Protein AF-0000000084602931 (afdb_homodimer)

pLDDT: mean 85.29, std 22.02, range [33.31, 98.81]

Structure (mmCIF, N/CA/C/O backbone):
data_AF-0000000084602931-model_v1
#
loop_
_entity.id
_entity.type
_entity.pdbx_description
1 polymer 'SSCRP protein'
#
loop_
_atom_site.group_PDB
_atom_site.id
_atom_site.type_symbol
_atom_site.label_atom_id
_atom_site.label_alt_id
_atom_site.label_comp_id
_atom_site.label_asym_id
_atom_site.label_entity_id
_atom_site.label_seq_id
_atom_site.pdbx_PDB_ins_code
_atom_site.Cartn_x
_atom_site.Cartn_y
_atom_site.Cartn_z
_atom_site.occupancy
_atom_site.B_iso_or_equiv
_atom_site.auth_seq_id
_atom_site.auth_comp_id
_atom_site.auth_asym_id
_atom_site.auth_atom_id
_atom_site.pdbx_PDB_model_num
ATOM 1 N N . MET A 1 1 ? -10.242 -49.156 51.531 1 33.34 1 MET A N 1
ATOM 2 C CA . MET A 1 1 ? -10.828 -48.438 50.406 1 33.34 1 MET A CA 1
ATOM 3 C C . MET A 1 1 ? -9.828 -47.469 49.781 1 33.34 1 MET A C 1
ATOM 5 O O . MET A 1 1 ? -9.445 -46.5 50.438 1 33.34 1 MET A O 1
ATOM 9 N N . LYS A 1 2 ? -8.922 -48 48.969 1 39.75 2 LYS A N 1
ATOM 10 C CA . LYS A 1 2 ? -7.859 -47.281 48.281 1 39.75 2 LYS A CA 1
ATOM 11 C C . LYS A 1 2 ? -8.43 -46.281 47.281 1 39.75 2 LYS A C 1
ATOM 13 O O . LYS A 1 2 ? -9.281 -46.625 46.469 1 39.75 2 LYS A O 1
ATOM 18 N N . LEU A 1 3 ? -8.414 -44.906 47.656 1 41.78 3 LEU A N 1
ATOM 19 C CA . LEU A 1 3 ? -8.859 -43.75 46.875 1 41.78 3 LEU A CA 1
ATOM 20 C C . LEU A 1 3 ? -8.008 -43.594 45.625 1 41.78 3 LEU A C 1
ATOM 22 O O . LEU A 1 3 ? -6.781 -43.531 45.688 1 41.78 3 LEU A O 1
ATOM 26 N N . ALA A 1 4 ? -8.492 -44.188 44.562 1 50.12 4 ALA A N 1
ATOM 27 C CA . ALA A 1 4 ? -7.781 -44 43.281 1 50.12 4 ALA A CA 1
ATOM 28 C C . ALA A 1 4 ? -7.648 -42.531 42.938 1 50.12 4 ALA A C 1
ATOM 30 O O . ALA A 1 4 ? -8.602 -41.781 43.062 1 50.12 4 ALA A O 1
ATOM 31 N N . PRO A 1 5 ? -6.41 -42 43 1 47.97 5 PRO A N 1
ATOM 32 C CA . PRO A 1 5 ? -6.262 -40.594 42.625 1 47.97 5 PRO A CA 1
ATOM 33 C C . PRO A 1 5 ? -6.75 -40.312 41.219 1 47.97 5 PRO A C 1
ATOM 35 O O . PRO A 1 5 ? -6.504 -41.094 40.312 1 47.97 5 PRO A O 1
ATOM 38 N N . ALA A 1 6 ? -7.941 -39.656 41.062 1 49.59 6 ALA A N 1
ATOM 39 C CA . ALA A 1 6 ? -8.453 -39.156 39.781 1 49.59 6 ALA A CA 1
ATOM 40 C C . ALA A 1 6 ? -7.418 -38.25 39.094 1 49.59 6 ALA A C 1
ATOM 42 O O . ALA A 1 6 ? -6.922 -37.281 39.688 1 49.59 6 ALA A O 1
ATOM 43 N N . ALA A 1 7 ? -6.586 -38.875 38.25 1 47.66 7 ALA A N 1
ATOM 44 C CA . ALA A 1 7 ? -5.707 -38.062 37.406 1 47.66 7 ALA A CA 1
ATOM 45 C C . ALA A 1 7 ? -6.5 -36.969 36.688 1 47.66 7 ALA A C 1
ATOM 47 O O . ALA A 1 7 ? -7.438 -37.281 35.938 1 47.66 7 ALA A O 1
ATOM 48 N N . LEU A 1 8 ? -6.645 -35.75 37.344 1 42.22 8 LEU A N 1
ATOM 49 C CA . LEU A 1 8 ? -7.242 -34.625 36.656 1 42.22 8 LEU A CA 1
ATOM 50 C C . LEU A 1 8 ? -6.43 -34.281 35.406 1 42.22 8 LEU A C 1
ATOM 52 O O . LEU A 1 8 ? -5.23 -34 35.5 1 42.22 8 LEU A O 1
ATOM 56 N N . ALA A 1 9 ? -6.707 -34.906 34.312 1 41.88 9 ALA A N 1
ATOM 57 C CA . ALA A 1 9 ? -6.133 -34.438 33.062 1 41.88 9 ALA A CA 1
ATOM 58 C C . ALA A 1 9 ? -6.344 -32.938 32.875 1 41.88 9 ALA A C 1
ATOM 60 O O . ALA A 1 9 ? -7.473 -32.438 32.938 1 41.88 9 ALA A O 1
ATOM 61 N N . SER A 1 10 ? -5.379 -32.125 33.312 1 39.03 10 SER A N 1
ATOM 62 C CA . SER A 1 10 ? -5.457 -30.688 33 1 39.03 10 SER A CA 1
ATOM 63 C C . SER A 1 10 ? -5.562 -30.438 31.516 1 39.03 10 SER A C 1
ATOM 65 O O . SER A 1 10 ? -4.703 -30.875 30.734 1 39.03 10 SER A O 1
ATOM 67 N N . ALA A 1 11 ? -6.754 -30.359 31 1 38.22 11 ALA A N 1
ATOM 68 C CA . ALA A 1 11 ? -6.883 -29.859 29.625 1 38.22 11 ALA A CA 1
ATOM 69 C C . ALA A 1 11 ? -6.137 -28.531 29.453 1 38.22 11 ALA A C 1
ATOM 71 O O . ALA A 1 11 ? -6.348 -27.594 30.219 1 38.22 11 ALA A O 1
ATOM 72 N N . ALA A 1 12 ? -4.922 -28.625 29.125 1 39.34 12 ALA A N 1
ATOM 73 C CA . ALA A 1 12 ? -4.258 -27.375 28.75 1 39.34 12 ALA A CA 1
ATOM 74 C C . ALA A 1 12 ? -5.117 -26.562 27.797 1 39.34 12 ALA A C 1
ATOM 76 O O . ALA A 1 12 ? -5.57 -27.062 26.766 1 39.34 12 ALA A O 1
ATOM 77 N N . ALA A 1 13 ? -5.918 -25.594 28.25 1 39.44 13 ALA A N 1
ATOM 78 C CA . ALA A 1 13 ? -6.574 -24.594 27.406 1 39.44 13 ALA A CA 1
ATOM 79 C C . ALA A 1 13 ? -5.625 -24.078 26.328 1 39.44 13 ALA A C 1
ATOM 81 O O . ALA A 1 13 ? -4.527 -23.609 26.641 1 39.44 13 ALA A O 1
ATOM 82 N N . VAL A 1 14 ? -5.445 -24.797 25.312 1 35.69 14 VAL A N 1
ATOM 83 C CA . VAL A 1 14 ? -4.758 -24.109 24.219 1 35.69 14 VAL A CA 1
ATOM 84 C C . VAL A 1 14 ? -5.238 -22.656 24.141 1 35.69 14 VAL A C 1
ATOM 86 O O . VAL A 1 14 ? -6.43 -22.406 23.953 1 35.69 14 VAL A O 1
ATOM 89 N N . ALA A 1 15 ? -4.781 -21.75 25.031 1 33.31 15 ALA A N 1
ATOM 90 C CA . ALA A 1 15 ? -5.078 -20.328 24.828 1 33.31 15 ALA A CA 1
ATOM 91 C C . ALA A 1 15 ? -5.094 -19.984 23.344 1 33.31 15 ALA A C 1
ATOM 93 O O . ALA A 1 15 ? -4.188 -20.375 22.594 1 33.31 15 ALA A O 1
ATOM 94 N N . ALA A 1 16 ? -6.262 -20.047 22.734 1 33.78 16 ALA A N 1
ATOM 95 C CA . ALA A 1 16 ? -6.395 -19.5 21.375 1 33.78 16 ALA A CA 1
ATOM 96 C C . ALA A 1 16 ? -5.43 -18.344 21.141 1 33.78 16 ALA A C 1
ATOM 98 O O . ALA A 1 16 ? -5.285 -17.469 22 1 33.78 16 ALA A O 1
ATOM 99 N N . SER A 1 17 ? -4.289 -18.594 20.625 1 34.31 17 SER A N 1
ATOM 100 C CA . SER A 1 17 ? -3.434 -17.453 20.312 1 34.31 17 SER A CA 1
ATOM 101 C C . SER A 1 17 ? -4.262 -16.203 20.031 1 34.31 17 SER A C 1
ATOM 103 O O . SER A 1 17 ? -5.34 -16.281 19.453 1 34.31 17 SER A O 1
ATOM 105 N N . PRO A 1 18 ? -4.336 -15.273 21.016 1 35.09 18 PRO A N 1
ATOM 106 C CA . PRO A 1 18 ? -5.16 -14.102 20.734 1 35.09 18 PRO A CA 1
ATOM 107 C C . PRO A 1 18 ? -5.312 -13.844 19.234 1 35.09 18 PRO A C 1
ATOM 109 O O . PRO A 1 18 ? -4.355 -14.016 18.469 1 35.09 18 PRO A O 1
ATOM 112 N N . ALA A 1 19 ? -6.375 -14.172 18.625 1 37.69 19 ALA A N 1
ATOM 113 C CA . ALA A 1 19 ? -6.723 -13.836 17.234 1 37.69 19 ALA A CA 1
ATOM 114 C C . ALA A 1 19 ? -5.934 -12.625 16.75 1 37.69 19 ALA A C 1
ATOM 116 O O . ALA A 1 19 ? -5.859 -11.602 17.453 1 37.69 19 ALA A O 1
ATOM 117 N N . ALA A 1 20 ? -4.855 -12.719 16.109 1 40.22 20 ALA A N 1
ATOM 118 C CA . ALA A 1 20 ? -4.051 -11.625 15.578 1 40.22 20 ALA A CA 1
ATOM 119 C C . ALA A 1 20 ? -4.898 -10.367 15.383 1 40.22 20 ALA A C 1
ATOM 121 O O . ALA A 1 20 ? -5.895 -10.391 14.656 1 40.22 20 ALA A O 1
ATOM 122 N N . LYS A 1 21 ? -5.262 -9.68 16.406 1 43.19 21 LYS A N 1
ATOM 123 C CA . LYS A 1 21 ? -5.988 -8.414 16.375 1 43.19 21 LYS A CA 1
ATOM 124 C C . LYS A 1 21 ? -5.828 -7.719 15.031 1 43.19 21 LYS A C 1
ATOM 126 O O . LYS A 1 21 ? -4.723 -7.633 14.5 1 43.19 21 LYS A O 1
ATOM 131 N N . ARG A 1 22 ? -6.848 -7.84 14.234 1 52.97 22 ARG A N 1
ATOM 132 C CA . ARG A 1 22 ? -6.945 -7.082 12.984 1 52.97 22 ARG A CA 1
ATOM 133 C C . ARG A 1 22 ? -6.297 -5.707 13.133 1 52.97 22 ARG A C 1
ATOM 135 O O . ARG A 1 22 ? -6.645 -4.945 14.031 1 52.97 22 ARG A O 1
ATOM 142 N N . ALA A 1 23 ? -5.035 -5.531 12.742 1 76.69 23 ALA A N 1
ATOM 143 C CA . ALA A 1 23 ? -4.219 -4.336 12.938 1 76.69 23 ALA A CA 1
ATOM 144 C C . ALA A 1 23 ? -4.82 -3.135 12.211 1 76.69 23 ALA A C 1
ATOM 146 O O . ALA A 1 23 ? -4.797 -3.068 10.984 1 76.69 23 ALA A O 1
ATOM 147 N N . VAL A 1 24 ? -5.723 -2.338 12.938 1 91.56 24 VAL A N 1
ATOM 148 C CA . VAL A 1 24 ? -6.309 -1.087 12.469 1 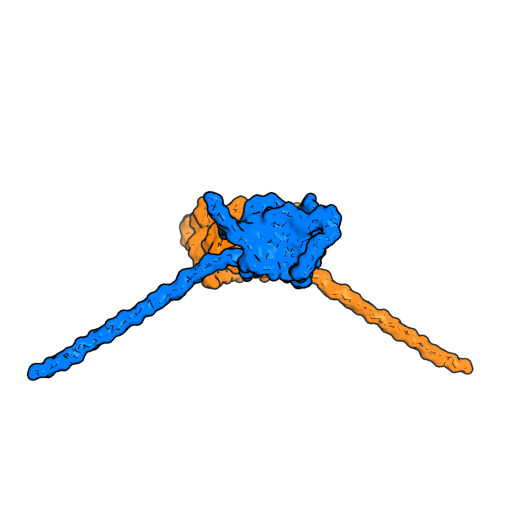91.56 24 VAL A CA 1
ATOM 149 C C . VAL A 1 24 ? -5.285 0.039 12.578 1 91.56 24 VAL A C 1
ATOM 151 O O . VAL A 1 24 ? -4.559 0.131 13.57 1 91.56 24 VAL A O 1
ATOM 154 N N . GLY A 1 25 ? -5.191 0.746 11.406 1 97.5 25 GLY A N 1
ATOM 155 C CA . GLY A 1 25 ? -4.297 1.893 11.461 1 97.5 25 GLY A CA 1
ATOM 156 C C . GLY A 1 25 ? -3.195 1.839 10.422 1 97.5 25 GLY A C 1
ATOM 157 O O . GLY A 1 25 ? -2.229 2.602 10.492 1 97.5 25 GLY A O 1
ATOM 158 N N . GLY A 1 26 ? -3.35 0.936 9.461 1 98 26 GLY A N 1
ATOM 159 C CA . GLY A 1 26 ? -2.326 0.803 8.438 1 98 26 GLY A CA 1
ATOM 160 C C . GLY A 1 26 ? -2.322 1.948 7.441 1 98 26 GLY A C 1
ATOM 161 O O . GLY A 1 26 ? -3.379 2.35 6.945 1 98 26 GLY A O 1
ATOM 162 N N . VAL A 1 27 ? -1.132 2.5 7.188 1 98.69 27 VAL A N 1
ATOM 163 C CA . VAL A 1 27 ? -0.955 3.592 6.234 1 98.69 27 VAL A CA 1
ATOM 164 C C . VAL A 1 27 ? 0.302 3.354 5.402 1 98.69 27 VAL A C 1
ATOM 166 O O . VAL A 1 27 ? 1.354 3.002 5.941 1 98.69 27 VAL A O 1
ATOM 169 N N . LEU A 1 28 ? 0.13 3.445 4.109 1 98.56 28 LEU A N 1
ATOM 170 C CA . LEU A 1 28 ? 1.264 3.469 3.191 1 98.56 28 LEU A CA 1
ATOM 171 C C . LEU A 1 28 ? 1.646 4.898 2.834 1 98.56 28 LEU A C 1
ATOM 173 O O . LEU A 1 28 ? 0.828 5.652 2.299 1 98.56 28 LEU A O 1
ATOM 177 N N . LEU A 1 29 ? 2.846 5.285 3.191 1 98.62 29 LEU A N 1
ATOM 178 C CA . LEU A 1 29 ? 3.416 6.574 2.822 1 98.62 29 LEU A CA 1
ATOM 179 C C . LEU A 1 29 ? 4.457 6.414 1.72 1 98.62 29 LEU A C 1
ATOM 181 O O . LEU A 1 29 ? 5.301 5.516 1.782 1 98.62 29 LEU A O 1
ATOM 185 N N . CYS A 1 30 ? 4.383 7.273 0.705 1 98.19 30 CYS A N 1
ATOM 186 C CA . CYS A 1 30 ? 5.406 7.297 -0.333 1 98.19 30 CYS A CA 1
ATOM 187 C C . CYS A 1 30 ? 5.766 8.727 -0.718 1 98.19 30 CYS A C 1
ATOM 189 O O . CYS A 1 30 ? 4.902 9.609 -0.72 1 98.19 30 CYS A O 1
ATOM 191 N N . THR A 1 31 ? 6.996 8.961 -1.136 1 97.94 31 THR A N 1
ATOM 192 C CA . THR A 1 31 ? 7.438 10.289 -1.556 1 97.94 31 THR A CA 1
ATOM 193 C C . THR A 1 31 ? 6.941 10.602 -2.961 1 97.94 31 THR A C 1
ATOM 195 O O . THR A 1 31 ? 6.766 11.773 -3.314 1 97.94 31 THR A O 1
ATOM 198 N N . GLY A 1 32 ? 6.688 9.594 -3.781 1 97.62 32 GLY A N 1
ATOM 199 C CA . GLY A 1 32 ? 6.172 9.797 -5.129 1 97.62 32 GLY A CA 1
ATOM 200 C C . GLY A 1 32 ? 4.707 9.43 -5.266 1 97.62 32 GLY A C 1
ATOM 201 O O . GLY A 1 32 ? 4.145 8.766 -4.395 1 97.62 32 GLY A O 1
ATOM 202 N N . PRO A 1 33 ? 4.133 9.938 -6.324 1 98.25 33 PRO A N 1
ATOM 203 C CA . PRO A 1 33 ? 2.752 9.531 -6.613 1 98.25 33 PRO A CA 1
ATOM 204 C C . PRO A 1 33 ? 2.643 8.07 -7.035 1 98.25 33 PRO A C 1
ATOM 206 O O . PRO A 1 33 ? 3.643 7.457 -7.418 1 98.25 33 PRO A O 1
ATOM 209 N N . ASN A 1 34 ? 1.449 7.469 -6.844 1 98 34 ASN A N 1
ATOM 210 C CA . ASN A 1 34 ? 1.159 6.105 -7.285 1 98 34 ASN A CA 1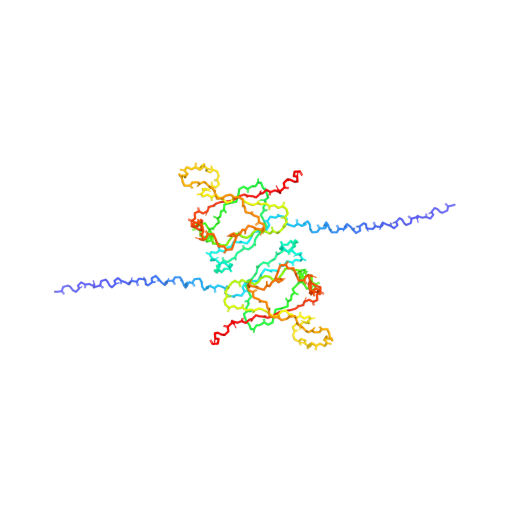
ATOM 211 C C . ASN A 1 34 ? 2.117 5.098 -6.66 1 98 34 ASN A C 1
ATOM 213 O O . ASN A 1 34 ? 2.58 4.176 -7.332 1 98 34 ASN A O 1
ATOM 217 N N . SER A 1 35 ? 2.396 5.375 -5.434 1 97.75 35 SER A N 1
ATOM 218 C CA . SER A 1 35 ? 3.225 4.48 -4.633 1 97.75 35 SER A CA 1
ATOM 219 C C . SER A 1 35 ? 4.637 4.379 -5.199 1 97.75 35 SER A C 1
ATOM 221 O O . SER A 1 35 ? 5.227 3.297 -5.223 1 97.75 35 SER A O 1
ATOM 223 N N . THR A 1 36 ? 5.137 5.477 -5.762 1 97.38 36 THR A N 1
ATOM 224 C CA . THR A 1 36 ? 6.504 5.465 -6.266 1 97.38 36 THR A CA 1
ATOM 225 C C . THR A 1 36 ? 7.445 6.184 -5.301 1 97.38 36 THR A C 1
ATOM 227 O O . THR A 1 36 ? 6.992 6.848 -4.367 1 97.38 36 THR A O 1
ATOM 230 N N . GLY A 1 37 ? 8.742 6.023 -5.566 1 96.38 37 GLY A N 1
ATOM 231 C CA . GLY A 1 37 ? 9.727 6.598 -4.66 1 96.38 37 GLY A CA 1
ATOM 232 C C . GLY A 1 37 ? 9.977 5.75 -3.428 1 96.38 37 GLY A C 1
ATOM 233 O O . GLY A 1 37 ? 9.984 4.52 -3.508 1 96.38 37 GLY A O 1
ATOM 234 N N . LEU A 1 38 ? 10.336 6.359 -2.332 1 95.69 38 LEU A N 1
ATOM 235 C CA . LEU A 1 38 ? 10.477 5.641 -1.068 1 95.69 38 LEU A CA 1
ATOM 236 C C . LEU A 1 38 ? 9.109 5.434 -0.413 1 95.69 38 LEU A C 1
ATOM 238 O O . LEU A 1 38 ? 8.32 6.375 -0.298 1 95.69 38 LEU A O 1
ATOM 242 N N . CYS A 1 39 ? 8.844 4.219 -0.103 1 97.06 39 CYS A N 1
ATOM 243 C CA . CYS A 1 39 ? 7.551 3.896 0.497 1 97.06 39 CYS A CA 1
ATOM 244 C C . CYS A 1 39 ? 7.734 3.146 1.812 1 97.06 39 CYS A C 1
ATOM 246 O O . CYS A 1 39 ? 8.664 2.354 1.955 1 97.06 39 CYS A O 1
ATOM 248 N N . GLU A 1 40 ? 6.883 3.4 2.773 1 96.81 40 GLU A N 1
ATOM 249 C CA . GLU A 1 40 ? 6.828 2.699 4.055 1 96.81 40 GLU A CA 1
ATOM 250 C C . GLU A 1 40 ? 5.383 2.449 4.484 1 96.81 40 GLU A C 1
ATOM 252 O O . GLU A 1 40 ? 4.555 3.361 4.457 1 96.81 40 GLU A O 1
ATOM 257 N N . HIS A 1 41 ? 5.051 1.227 4.766 1 97.5 41 HIS A N 1
ATOM 258 C CA . HIS A 1 41 ? 3.773 0.877 5.379 1 97.5 41 HIS A CA 1
ATOM 259 C C . HIS A 1 41 ? 3.938 0.585 6.867 1 97.5 41 HIS A C 1
ATOM 261 O O . HIS A 1 41 ? 4.836 -0.162 7.262 1 97.5 41 HIS A O 1
ATOM 267 N N . GLN A 1 42 ? 3.096 1.156 7.688 1 97.06 42 GLN A N 1
ATOM 268 C CA . GLN A 1 42 ? 3.092 0.918 9.125 1 97.06 42 GLN A CA 1
ATOM 269 C C . GLN A 1 42 ? 1.672 0.946 9.688 1 97.06 42 GLN A C 1
ATOM 271 O O . GLN A 1 42 ? 0.779 1.557 9.094 1 97.06 42 GLN A O 1
ATOM 276 N N . VAL A 1 43 ? 1.557 0.199 10.758 1 97.06 43 VAL A N 1
ATOM 277 C CA . VAL A 1 43 ? 0.325 0.301 11.531 1 97.06 43 VAL A CA 1
ATOM 278 C C . VAL A 1 43 ? 0.505 1.321 12.656 1 97.06 43 VAL A C 1
ATOM 280 O O . VAL A 1 43 ? 1.352 1.145 13.539 1 97.06 43 VAL A O 1
ATOM 283 N N . TYR A 1 44 ? -0.306 2.377 12.641 1 97.25 44 TYR A N 1
ATOM 284 C CA . TYR A 1 44 ? -0.182 3.459 13.609 1 97.25 44 TYR A CA 1
ATOM 285 C C . TYR A 1 44 ? -1.261 3.355 14.688 1 97.25 44 TYR A C 1
ATOM 287 O O . TYR A 1 44 ? -2.381 2.92 14.406 1 97.25 44 TYR A O 1
ATOM 295 N N . ALA A 1 45 ? -0.836 3.822 15.859 1 96.31 45 ALA A N 1
ATOM 296 C CA . ALA A 1 45 ? -1.827 3.918 16.922 1 96.31 45 ALA A CA 1
ATOM 297 C C . ALA A 1 45 ? -2.912 4.934 16.578 1 96.31 45 ALA A C 1
ATOM 299 O O . ALA A 1 45 ? -2.619 6 16.031 1 96.31 45 ALA A O 1
ATOM 300 N N . LEU A 1 46 ? -4.121 4.629 17 1 96.88 46 LEU A N 1
ATOM 301 C CA . LEU A 1 46 ? -5.238 5.547 16.797 1 96.88 46 LEU A CA 1
ATOM 302 C C . LEU A 1 46 ? -5.273 6.609 17.891 1 96.88 46 LEU A C 1
ATOM 304 O O . LEU A 1 46 ? -4.699 6.418 18.969 1 96.88 46 LEU A O 1
ATOM 308 N N . ASP A 1 47 ? -5.859 7.738 17.547 1 97.06 47 ASP A N 1
ATOM 309 C CA . ASP A 1 47 ? -6.121 8.844 18.469 1 97.06 47 ASP A CA 1
ATOM 310 C C . ASP A 1 47 ? -4.824 9.375 19.078 1 97.06 47 ASP A C 1
ATOM 312 O O . ASP A 1 47 ? -4.773 9.711 20.266 1 97.06 47 ASP A O 1
ATOM 316 N N . ARG A 1 48 ? -3.834 9.305 18.281 1 97.56 48 ARG A N 1
ATOM 317 C CA . ARG A 1 48 ? -2.525 9.867 18.609 1 97.56 48 ARG A CA 1
ATOM 318 C C . ARG A 1 48 ? -1.921 10.578 17.391 1 97.56 48 ARG A C 1
ATOM 320 O O . ARG A 1 48 ? -1.986 10.07 16.281 1 97.56 48 ARG A O 1
ATOM 327 N N . CYS A 1 49 ? -1.42 11.758 17.719 1 98 49 CYS A N 1
ATOM 328 C CA . CYS A 1 49 ? -0.738 12.484 16.656 1 98 49 CYS A CA 1
ATOM 329 C C . CYS A 1 49 ? 0.545 11.766 16.25 1 98 49 CYS A C 1
ATOM 331 O O . CYS A 1 49 ? 1.352 11.391 17.094 1 98 49 CYS A O 1
ATOM 333 N N . GLN A 1 50 ? 0.688 11.625 14.938 1 98.62 50 GLN A N 1
ATOM 334 C CA . GLN A 1 50 ? 1.897 11.039 14.367 1 98.62 50 GLN A CA 1
ATOM 335 C C . GLN A 1 50 ? 2.729 12.094 13.641 1 98.62 50 GLN A C 1
ATOM 337 O O . GLN A 1 50 ? 2.262 12.703 12.672 1 98.62 50 GLN A O 1
ATOM 342 N N . GLN A 1 51 ? 3.955 12.25 14.156 1 98.56 51 GLN A N 1
ATOM 343 C CA . GLN A 1 51 ? 4.875 13.125 13.438 1 98.56 51 GLN A CA 1
ATOM 344 C C . GLN A 1 51 ? 5.473 12.422 12.227 1 98.56 51 GLN A C 1
ATOM 346 O O . GLN A 1 51 ? 6.031 11.328 12.344 1 98.56 51 GLN A O 1
ATOM 351 N N . LEU A 1 52 ? 5.312 13.094 11.031 1 98.5 52 LEU A N 1
ATOM 352 C CA . LEU A 1 52 ? 5.961 12.492 9.875 1 98.5 52 LEU A CA 1
ATOM 353 C C . LEU A 1 52 ? 7.477 12.633 9.961 1 98.5 52 LEU A C 1
ATOM 355 O O . LEU A 1 52 ? 7.992 13.734 10.164 1 98.5 52 LEU A O 1
ATOM 359 N N . PRO A 1 53 ? 8.172 11.523 9.742 1 97.69 53 PRO A N 1
ATOM 360 C CA . PRO A 1 53 ? 9.633 11.594 9.695 1 97.69 53 PRO A CA 1
ATOM 361 C C . PRO A 1 53 ? 10.164 11.883 8.297 1 97.69 53 PRO A C 1
ATOM 363 O O . PRO A 1 53 ? 9.422 11.789 7.316 1 97.69 53 PRO A O 1
ATOM 366 N N . PRO A 1 54 ? 11.492 12.312 8.367 1 96.06 54 PRO A N 1
ATOM 367 C CA . PRO A 1 54 ? 12.086 12.148 7.035 1 96.06 54 PRO A CA 1
ATOM 368 C C . PRO A 1 54 ? 11.977 10.719 6.508 1 96.06 54 PRO A C 1
ATOM 370 O O . PRO A 1 54 ? 12.047 9.766 7.285 1 96.06 54 PRO A O 1
ATOM 373 N N . PRO A 1 55 ? 11.898 10.617 5.23 1 96.94 55 PRO A N 1
ATOM 374 C CA . PRO A 1 55 ? 11.82 11.609 4.148 1 96.94 55 PRO A CA 1
ATOM 375 C C . PRO A 1 55 ? 10.391 12.055 3.859 1 96.94 55 PRO A C 1
ATOM 377 O O . PRO A 1 55 ? 10.148 12.773 2.887 1 96.94 55 PRO A O 1
ATOM 380 N N . PHE A 1 56 ? 9.414 11.766 4.742 1 98.25 56 PHE A N 1
ATOM 381 C CA . PHE A 1 56 ? 8 11.945 4.41 1 98.25 56 PHE A CA 1
ATOM 382 C C . PHE A 1 56 ? 7.508 13.312 4.863 1 98.25 56 PHE A C 1
ATOM 384 O O . PHE A 1 56 ? 6.473 13.789 4.398 1 98.25 56 PHE A O 1
ATOM 391 N N . ARG A 1 57 ? 8.211 13.961 5.77 1 98.5 57 ARG A N 1
ATOM 392 C CA . ARG A 1 57 ? 7.789 15.281 6.227 1 98.5 57 ARG A CA 1
ATOM 393 C C . ARG A 1 57 ? 7.82 16.297 5.086 1 98.5 57 ARG A C 1
ATOM 395 O O . ARG A 1 57 ? 8.867 16.531 4.484 1 98.5 57 ARG A O 1
ATOM 402 N N . ARG A 1 58 ? 6.684 16.844 4.742 1 97.62 58 ARG A N 1
ATOM 403 C CA . ARG A 1 58 ? 6.527 17.797 3.643 1 97.62 58 ARG A CA 1
ATOM 404 C C . ARG A 1 58 ? 6.988 17.188 2.324 1 97.62 58 ARG A C 1
ATOM 406 O O . ARG A 1 58 ? 7.586 17.859 1.49 1 97.62 58 ARG A O 1
ATOM 413 N N . ASN A 1 59 ? 6.777 15.945 2.154 1 98.44 59 ASN A N 1
ATOM 414 C CA . ASN A 1 59 ? 7.238 15.18 0.999 1 98.44 59 ASN A CA 1
ATOM 415 C C . ASN A 1 59 ? 6.484 13.867 0.859 1 98.44 59 ASN A C 1
ATOM 417 O O . ASN A 1 59 ? 7.098 12.805 0.73 1 98.44 59 ASN A O 1
ATOM 421 N N . THR A 1 60 ? 5.18 13.922 0.975 1 98.44 60 THR A N 1
ATOM 422 C CA . THR A 1 60 ? 4.332 12.742 0.854 1 98.44 60 THR A CA 1
ATOM 423 C C . THR A 1 60 ? 3.336 12.906 -0.291 1 98.44 60 THR A C 1
ATOM 425 O O . THR A 1 60 ? 2.396 13.695 -0.195 1 98.44 60 THR A O 1
ATOM 428 N N . SER A 1 61 ? 3.533 12.148 -1.347 1 98.62 61 SER A N 1
ATOM 429 C CA . SER A 1 61 ? 2.629 12.211 -2.49 1 98.62 61 SER A CA 1
ATOM 430 C C . SER A 1 61 ? 1.582 11.109 -2.432 1 98.62 61 SER A C 1
ATOM 432 O O . SER A 1 61 ? 0.473 11.266 -2.945 1 98.62 61 SER A O 1
ATOM 434 N N . THR A 1 62 ? 1.97 9.961 -1.896 1 98.75 62 THR A N 1
ATOM 435 C CA . THR A 1 62 ? 1.029 8.883 -1.614 1 98.75 62 THR A CA 1
ATOM 436 C C . THR A 1 62 ? 0.737 8.797 -0.119 1 98.75 62 THR A C 1
ATOM 438 O O . THR A 1 62 ? 1.659 8.727 0.695 1 98.75 62 THR A O 1
ATOM 441 N N . PHE A 1 63 ? -0.475 8.898 0.265 1 98.81 63 PHE A N 1
ATOM 442 C CA . PHE A 1 63 ? -1.011 8.695 1.605 1 98.81 63 PHE A CA 1
ATOM 443 C C . PHE A 1 63 ? -2.221 7.77 1.573 1 98.81 63 PHE A C 1
ATOM 445 O O . PHE A 1 63 ? -3.357 8.227 1.451 1 98.81 63 PHE A O 1
ATOM 452 N N . ALA A 1 64 ? -1.918 6.438 1.62 1 98.81 64 ALA A N 1
ATOM 453 C CA . ALA A 1 64 ? -2.965 5.441 1.403 1 98.81 64 ALA A CA 1
ATOM 454 C C . ALA A 1 64 ? -3.324 4.73 2.705 1 98.81 64 ALA A C 1
ATOM 456 O O . ALA A 1 64 ? -2.494 4.031 3.287 1 98.81 64 ALA A O 1
ATOM 457 N N . VAL A 1 65 ? -4.551 4.84 3.072 1 98.62 65 VAL A N 1
ATOM 458 C CA . VAL A 1 65 ? -5.086 4.273 4.309 1 98.62 65 VAL A CA 1
ATOM 459 C C . VAL A 1 65 ? -5.691 2.902 4.027 1 98.62 65 VAL A C 1
ATOM 461 O O . VAL A 1 65 ? -6.387 2.717 3.025 1 98.62 65 VAL A O 1
ATOM 464 N N . ASP A 1 66 ? -5.441 1.981 4.953 1 98.06 66 ASP A N 1
ATOM 465 C CA . ASP A 1 66 ? -5.957 0.625 4.797 1 98.06 66 ASP A CA 1
ATOM 466 C C . ASP A 1 66 ? -7.48 0.599 4.922 1 98.06 66 ASP A C 1
ATOM 468 O O . ASP A 1 66 ? -8.094 1.592 5.316 1 98.06 66 ASP A O 1
ATOM 472 N N . GLY A 1 67 ? -8.031 -0.568 4.637 1 97.44 67 GLY A N 1
ATOM 473 C CA . GLY A 1 67 ? -9.453 -0.642 4.352 1 97.44 67 GLY A CA 1
ATOM 474 C C . GLY A 1 67 ? -10.297 -0.896 5.586 1 97.44 67 GLY A C 1
ATOM 475 O O . GLY A 1 67 ? -11.523 -0.988 5.5 1 97.44 67 GLY A O 1
ATOM 476 N N . GLU A 1 68 ? -9.633 -1.039 6.742 1 96.69 68 GLU A N 1
ATOM 477 C CA . GLU A 1 68 ? -10.445 -1.131 7.953 1 96.69 68 GLU A CA 1
ATOM 478 C C . GLU A 1 68 ? -11.297 0.123 8.148 1 96.69 68 GLU A C 1
ATOM 480 O O . GLU A 1 68 ? -11.156 1.095 7.402 1 96.69 68 GLU A O 1
ATOM 485 N N . ASP A 1 69 ? -12.172 0.076 9.133 1 96.06 69 ASP A N 1
ATOM 486 C CA . ASP A 1 69 ? -13.125 1.162 9.344 1 96.06 69 ASP A CA 1
ATOM 487 C C . ASP A 1 69 ? -12.492 2.303 10.133 1 96.06 69 ASP A C 1
ATOM 489 O O . ASP A 1 69 ? -12.844 2.533 11.297 1 96.06 69 ASP A O 1
ATOM 493 N N . PHE A 1 70 ? -11.594 3.049 9.43 1 97.75 70 PHE A N 1
ATOM 494 C CA . PHE A 1 70 ? -10.953 4.191 10.062 1 97.75 70 PHE A CA 1
ATOM 495 C C . PHE A 1 70 ? -10.547 5.234 9.031 1 97.75 70 PHE A C 1
ATOM 497 O O . PHE A 1 70 ? -10.695 5.008 7.828 1 97.75 70 PHE A O 1
ATOM 504 N N . PHE A 1 71 ? -10.195 6.41 9.484 1 98.5 71 PHE A N 1
ATOM 505 C CA . PHE A 1 71 ? -9.695 7.5 8.656 1 98.5 71 PHE A CA 1
ATOM 506 C C . PHE A 1 71 ? -8.531 8.211 9.328 1 98.5 71 PHE A C 1
ATOM 508 O O . PHE A 1 71 ? -8.328 8.078 10.539 1 98.5 71 PHE A O 1
ATOM 515 N N . CYS A 1 72 ? -7.723 8.867 8.531 1 98.5 72 CYS A N 1
ATOM 516 C CA . CYS A 1 72 ? -6.645 9.719 9.031 1 98.5 72 CYS A CA 1
ATOM 517 C C . CYS A 1 72 ? -6.859 11.172 8.625 1 98.5 72 CYS A C 1
ATOM 519 O O . CYS A 1 72 ? -7.605 11.453 7.684 1 98.5 72 CYS A O 1
ATOM 521 N N . PHE A 1 73 ? -6.195 12.016 9.359 1 97.69 73 PHE A N 1
ATOM 522 C CA . PHE A 1 73 ? -6.344 13.453 9.18 1 97.69 73 PHE A CA 1
ATOM 523 C C . PHE A 1 73 ? -4.984 14.133 9.086 1 97.69 73 PHE A C 1
ATOM 525 O O . PHE A 1 73 ? -4.461 14.633 10.086 1 97.69 73 PHE A O 1
ATOM 532 N N . PRO A 1 74 ? -4.473 14.258 7.859 1 98 74 PRO A N 1
ATOM 533 C CA . PRO A 1 74 ? -3.18 14.922 7.691 1 98 74 PRO A CA 1
ATOM 534 C C . PRO A 1 74 ? -3.248 16.422 7.977 1 98 74 PRO A C 1
ATOM 536 O O . PRO A 1 74 ? -4.25 17.062 7.664 1 98 74 PRO A O 1
ATOM 539 N N . ARG A 1 75 ? -2.168 16.922 8.516 1 96.44 75 ARG A N 1
ATOM 540 C CA . ARG A 1 75 ? -2.078 18.328 8.891 1 96.44 75 ARG A CA 1
ATOM 541 C C . ARG A 1 75 ? -0.77 18.953 8.406 1 96.44 75 ARG A C 1
ATOM 543 O O . ARG A 1 75 ? 0.218 18.234 8.203 1 96.44 75 ARG A O 1
ATOM 550 N N . VAL A 1 76 ? -0.808 20.281 8.328 1 95.88 76 VAL A N 1
ATOM 551 C CA . VAL A 1 76 ? 0.343 21 7.785 1 95.88 76 VAL A CA 1
ATOM 552 C C . VAL A 1 76 ? 1.216 21.516 8.922 1 95.88 76 VAL A C 1
ATOM 554 O O . VAL A 1 76 ? 2.131 22.312 8.703 1 95.88 76 VAL A O 1
ATOM 557 N N . TYR A 1 77 ? 0.987 21.172 10.078 1 94.94 77 TYR A N 1
ATOM 558 C CA . TYR A 1 77 ? 1.757 21.594 11.242 1 94.94 77 TYR A CA 1
ATOM 559 C C . TYR A 1 77 ? 2.182 20.406 12.086 1 94.94 77 TYR A C 1
ATOM 561 O O . TYR A 1 77 ? 1.624 19.312 11.953 1 94.94 77 TYR A O 1
ATOM 569 N N . ASP A 1 78 ? 3.158 20.609 12.977 1 96.31 78 ASP A N 1
ATOM 570 C CA . ASP A 1 78 ? 3.73 19.547 13.797 1 96.31 78 ASP A CA 1
ATOM 571 C C . ASP A 1 78 ? 2.818 19.219 14.977 1 96.31 78 ASP A C 1
ATOM 573 O O . ASP A 1 78 ? 2.014 20.047 15.398 1 96.31 78 ASP A O 1
ATOM 577 N N . CYS A 1 79 ? 3.041 18.047 15.406 1 97.31 79 CYS A N 1
ATOM 578 C CA . CYS A 1 79 ? 2.312 17.672 16.609 1 97.31 79 CYS A CA 1
ATOM 579 C C . CYS A 1 79 ? 2.586 18.656 17.75 1 97.31 79 CYS A C 1
ATOM 581 O O . CYS A 1 79 ? 3.721 19.094 17.922 1 97.31 79 CYS A O 1
ATOM 583 N N . GLY A 1 80 ? 1.556 19 18.469 1 94.56 80 GLY A N 1
ATOM 584 C CA . GLY A 1 80 ? 1.684 19.906 19.609 1 94.56 80 GLY A CA 1
ATOM 585 C C . GLY A 1 80 ? 1.634 21.359 19.203 1 94.56 80 GLY A C 1
ATOM 586 O O . GLY A 1 80 ? 1.639 22.25 20.062 1 94.56 80 GLY A O 1
ATOM 587 N N . GLN A 1 81 ? 1.626 21.578 17.891 1 93.5 81 GLN A N 1
ATOM 588 C CA . GLN A 1 81 ? 1.533 22.953 17.422 1 93.5 81 GLN A CA 1
ATOM 589 C C . GLN A 1 81 ? 0.105 23.297 17.016 1 93.5 81 GLN A C 1
ATOM 591 O O . GLN A 1 81 ? -0.747 22.422 16.906 1 93.5 81 GLN A O 1
ATOM 596 N N . ILE A 1 82 ? -0.131 24.578 16.938 1 86.94 82 ILE A N 1
ATOM 597 C CA . ILE A 1 82 ? -1.426 25.062 16.469 1 86.94 82 ILE A CA 1
ATOM 598 C C . ILE A 1 82 ? -1.32 25.484 15.008 1 86.94 82 ILE A C 1
ATOM 600 O O . ILE A 1 82 ? -0.301 26.047 14.586 1 86.94 82 ILE A O 1
ATOM 604 N N . CYS A 1 83 ? -2.371 25.219 14.375 1 87.75 83 CYS A N 1
ATOM 605 C CA . CYS A 1 83 ? -2.383 25.625 12.977 1 87.75 83 CYS A CA 1
ATOM 606 C C . CYS A 1 83 ? -2.451 27.141 12.852 1 87.75 83 CYS A C 1
ATOM 608 O O . CYS A 1 83 ? -3.328 27.781 13.438 1 87.75 83 CYS A O 1
ATOM 610 N N . THR A 1 84 ? -1.529 27.703 12.156 1 82.75 84 THR A N 1
ATOM 611 C CA . THR A 1 84 ? -1.528 29.141 11.883 1 82.75 84 THR A CA 1
ATOM 612 C C . THR A 1 84 ? -1.541 29.391 10.375 1 82.75 84 THR A C 1
ATOM 614 O O . THR A 1 84 ? -1.36 30.531 9.938 1 82.75 84 THR A O 1
ATOM 617 N N . SER A 1 85 ? -1.845 28.297 9.664 1 74.94 85 SER A N 1
ATOM 618 C CA . SER A 1 85 ? -1.763 28.422 8.211 1 74.94 85 SER A CA 1
ATOM 619 C C . SER A 1 85 ? -3.002 29.094 7.637 1 74.94 85 SER A C 1
ATOM 621 O O . SER A 1 85 ? -4.129 28.672 7.91 1 74.94 85 SER A O 1
ATOM 623 N N . PRO A 1 86 ? -2.773 30.109 6.801 1 74.94 86 PRO A N 1
ATOM 624 C CA . PRO A 1 86 ? -3.92 30.766 6.176 1 74.94 86 PRO A CA 1
ATOM 625 C C . PRO A 1 86 ? -4.594 29.906 5.113 1 74.94 86 PRO A C 1
ATOM 627 O O . PRO A 1 86 ? -5.754 30.141 4.766 1 74.94 86 PRO A O 1
ATOM 630 N N . THR A 1 87 ? -3.891 28.953 4.543 1 71.31 87 THR A N 1
ATOM 631 C CA . THR A 1 87 ? -4.387 28.172 3.416 1 71.31 87 THR A CA 1
ATOM 632 C C . THR A 1 87 ? -5.117 26.922 3.906 1 71.31 87 THR A C 1
ATOM 634 O O . THR A 1 87 ? -5.688 26.172 3.105 1 71.31 87 THR A O 1
ATOM 637 N N . GLY A 1 88 ? -5.23 26.766 5.184 1 83.75 88 GLY A N 1
ATOM 638 C CA . GLY A 1 88 ? -5.91 25.609 5.738 1 83.75 88 GLY A CA 1
ATOM 639 C C . GLY A 1 88 ? -4.98 24.672 6.484 1 83.75 88 GLY A C 1
ATOM 640 O O . GLY A 1 88 ? -3.773 24.656 6.242 1 83.7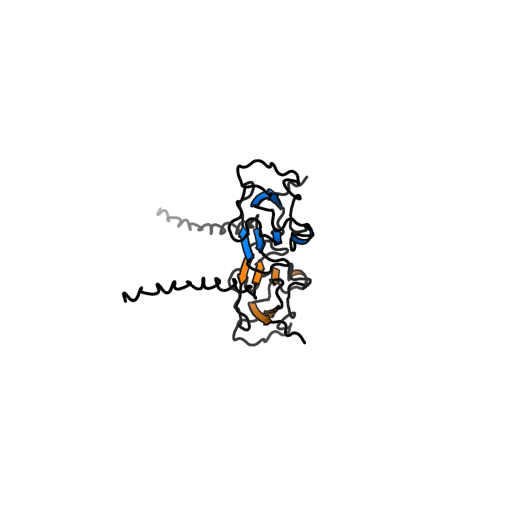5 88 GLY A O 1
ATOM 641 N N . CYS A 1 89 ? -5.48 24.047 7.348 1 92.69 89 CYS A N 1
ATOM 642 C CA . CYS A 1 89 ? -4.684 23.234 8.258 1 92.69 89 CYS A CA 1
ATOM 643 C C . CYS A 1 89 ? -4.707 21.766 7.844 1 92.69 89 CYS A C 1
ATOM 645 O O . CYS A 1 89 ? -3.879 20.969 8.297 1 92.69 89 CYS A O 1
ATOM 647 N N . THR A 1 90 ? -5.711 21.469 7.109 1 94.25 90 THR A N 1
ATOM 648 C CA . THR A 1 90 ? -5.926 20.125 6.594 1 94.25 90 THR A CA 1
ATOM 649 C C . THR A 1 90 ? -6.777 20.156 5.328 1 94.25 90 THR A C 1
ATOM 651 O O . THR A 1 90 ? -7.5 21.125 5.086 1 94.25 90 THR A O 1
ATOM 654 N N . PHE A 1 91 ? -6.605 19.172 4.512 1 94.56 91 PHE A N 1
ATOM 655 C CA . PHE A 1 91 ? -7.484 19.062 3.354 1 94.56 91 PHE A CA 1
ATOM 656 C C . PHE A 1 91 ? -8.609 18.062 3.625 1 94.56 91 PHE A C 1
ATOM 658 O O . PHE A 1 91 ? -9.406 17.766 2.732 1 94.56 91 PHE A O 1
ATOM 665 N N . GLY A 1 92 ? -8.695 17.547 4.879 1 95.31 92 GLY A N 1
ATOM 666 C CA . GLY A 1 92 ? -9.805 16.688 5.266 1 95.31 92 GLY A CA 1
ATOM 667 C C . GLY A 1 92 ? -9.383 15.273 5.578 1 95.31 92 GLY A C 1
ATOM 668 O O . GLY A 1 92 ? -8.188 14.984 5.703 1 95.31 92 GLY A O 1
ATOM 669 N N . GLN A 1 93 ? -10.367 14.43 5.684 1 96.88 93 GLN A N 1
ATOM 670 C CA . GLN A 1 93 ? -10.156 13.039 6.07 1 96.88 93 GLN A CA 1
ATOM 671 C C . GLN A 1 93 ? -9.703 12.203 4.879 1 96.88 93 GLN A C 1
ATOM 673 O O . GLN A 1 93 ? -10.164 12.406 3.758 1 96.88 93 GLN A O 1
ATOM 678 N N . VAL A 1 94 ? -8.859 11.266 5.207 1 98.56 94 VAL A N 1
ATOM 679 C CA . VAL A 1 94 ? -8.422 10.281 4.227 1 98.56 94 VAL A CA 1
ATOM 680 C C . VAL A 1 94 ? -8.75 8.875 4.727 1 98.56 94 VAL A C 1
ATOM 682 O O . VAL A 1 94 ? -8.352 8.492 5.828 1 98.56 94 VAL A O 1
ATOM 685 N N . ASP A 1 95 ? -9.539 8.164 3.953 1 98.31 95 ASP A N 1
ATOM 686 C CA . ASP A 1 95 ? -9.773 6.75 4.219 1 98.31 95 ASP A CA 1
ATOM 687 C C . ASP A 1 95 ? -9.453 5.902 2.988 1 98.31 95 ASP A C 1
ATOM 689 O O . ASP A 1 95 ? -8.828 6.383 2.039 1 98.31 95 ASP A O 1
ATOM 693 N N . PHE A 1 96 ? -9.82 4.656 3.031 1 98.12 96 PHE A N 1
ATOM 694 C CA . PHE A 1 96 ? -9.445 3.74 1.961 1 98.12 96 PHE A CA 1
ATOM 695 C C . PHE A 1 96 ? -9.992 4.215 0.622 1 98.12 96 PHE A C 1
ATOM 697 O O . PHE A 1 96 ? -9.344 4.062 -0.413 1 98.12 96 PHE A O 1
ATOM 704 N N . GLY A 1 97 ? -11.047 4.789 0.63 1 97.56 97 GLY A N 1
ATOM 705 C CA . GLY A 1 97 ? -11.719 5.156 -0.604 1 97.56 97 GLY A CA 1
ATOM 706 C C . GLY A 1 97 ? -11.383 6.562 -1.07 1 97.56 97 GLY A C 1
ATOM 707 O O . GLY A 1 97 ? -11.883 7.016 -2.104 1 97.56 97 GLY A O 1
ATOM 708 N N . TYR A 1 98 ? -10.547 7.25 -0.468 1 98.25 98 TYR A N 1
ATOM 709 C CA . TYR A 1 98 ? -10.258 8.641 -0.809 1 98.25 98 TYR A CA 1
ATOM 710 C C . TYR A 1 98 ? -9.641 8.742 -2.199 1 98.25 98 TYR A C 1
ATOM 712 O O . TYR A 1 98 ? -8.664 8.047 -2.508 1 98.25 98 TYR A O 1
ATOM 720 N N . GLU A 1 99 ? -10.055 9.672 -2.959 1 97.56 99 GLU A N 1
ATOM 721 C CA . GLU A 1 99 ? -9.766 9.75 -4.387 1 97.56 99 GLU A CA 1
ATOM 722 C C . GLU A 1 99 ? -8.289 10.07 -4.633 1 97.56 99 GLU A C 1
ATOM 724 O O . GLU A 1 99 ? -7.691 9.547 -5.578 1 97.56 99 GLU A O 1
ATOM 729 N N . HIS A 1 100 ? -7.715 10.844 -3.809 1 98.44 100 HIS A N 1
ATOM 730 C CA . HIS A 1 100 ? -6.371 11.32 -4.105 1 98.44 100 HIS A CA 1
ATOM 731 C C . HIS A 1 100 ? -5.34 10.664 -3.191 1 98.44 100 HIS A C 1
ATOM 733 O O . HIS A 1 100 ? -4.234 11.18 -3.021 1 98.44 100 HIS A O 1
ATOM 739 N N . LYS A 1 101 ? -5.672 9.516 -2.637 1 98.06 101 LYS A N 1
ATOM 740 C CA . LYS A 1 101 ? -4.773 8.883 -1.677 1 98.06 101 LYS A CA 1
ATOM 741 C C . LYS A 1 101 ? -3.459 8.477 -2.34 1 98.06 101 LYS A C 1
ATOM 743 O O . LYS A 1 101 ? -2.434 8.344 -1.667 1 98.06 101 LYS A O 1
ATOM 748 N N . TYR A 1 102 ? -3.406 8.375 -3.744 1 98.5 102 TYR A N 1
ATOM 749 C CA . TYR A 1 102 ? -2.186 7.941 -4.414 1 98.5 102 TYR A CA 1
ATOM 750 C C . TYR A 1 102 ? -1.446 9.125 -5.02 1 98.5 102 TYR A C 1
ATOM 752 O O . TYR A 1 102 ? -0.347 8.969 -5.559 1 98.5 102 TYR A O 1
ATOM 760 N N . ASP A 1 103 ? -2.064 10.312 -4.938 1 98.69 103 ASP A N 1
ATOM 761 C CA . ASP A 1 103 ? -1.395 11.477 -5.496 1 98.69 103 ASP A CA 1
ATOM 762 C C . ASP A 1 103 ? -1.909 12.766 -4.855 1 98.69 103 ASP A C 1
ATOM 764 O O . ASP A 1 103 ? -2.73 13.477 -5.441 1 98.69 103 ASP A O 1
ATOM 768 N N . LEU A 1 104 ? -1.27 13.172 -3.744 1 98.44 104 LEU A N 1
ATOM 769 C CA . LEU A 1 104 ? -1.646 14.398 -3.053 1 98.44 104 LEU A CA 1
ATOM 770 C C . LEU A 1 104 ? -1.131 15.625 -3.803 1 98.44 104 LEU A C 1
ATOM 772 O O . LEU A 1 104 ? -1.573 16.75 -3.547 1 98.44 104 LEU A O 1
ATOM 776 N N . GLY A 1 105 ? -0.177 15.398 -4.684 1 98.19 105 GLY A N 1
ATOM 777 C CA . GLY A 1 105 ? 0.288 16.484 -5.523 1 98.19 105 GLY A CA 1
ATOM 778 C C . GLY A 1 105 ? -0.792 17.047 -6.434 1 98.19 105 GLY A C 1
ATOM 779 O O . GLY A 1 105 ? -0.747 18.219 -6.816 1 98.19 105 GLY A O 1
ATOM 780 N N . ALA A 1 106 ? -1.68 16.219 -6.785 1 98.06 106 ALA A N 1
ATOM 781 C CA . ALA A 1 106 ? -2.777 16.625 -7.652 1 98.06 106 ALA A CA 1
ATOM 782 C C . ALA A 1 106 ? -3.598 17.734 -7.008 1 98.06 106 ALA A C 1
ATOM 784 O O . ALA A 1 106 ? -4.246 18.531 -7.707 1 98.06 106 ALA A O 1
ATOM 785 N N . ILE A 1 107 ? -3.596 17.844 -5.695 1 96.5 107 ILE A N 1
ATOM 786 C CA . ILE A 1 107 ? -4.34 18.891 -4.996 1 96.5 107 ILE A CA 1
ATOM 787 C C . ILE A 1 107 ? -3.369 19.828 -4.281 1 96.5 107 ILE A C 1
ATOM 789 O O . ILE A 1 107 ? -3.777 20.625 -3.432 1 96.5 107 ILE A O 1
ATOM 793 N N . GLY A 1 108 ? -2.115 19.594 -4.469 1 96.19 108 GLY A N 1
ATOM 794 C CA . GLY A 1 108 ? -1.103 20.531 -4 1 96.19 108 GLY A CA 1
ATOM 795 C C . GLY A 1 108 ? -0.741 20.344 -2.539 1 96.19 108 GLY A C 1
ATOM 796 O O . GLY A 1 108 ? -0.243 21.266 -1.891 1 96.19 108 GLY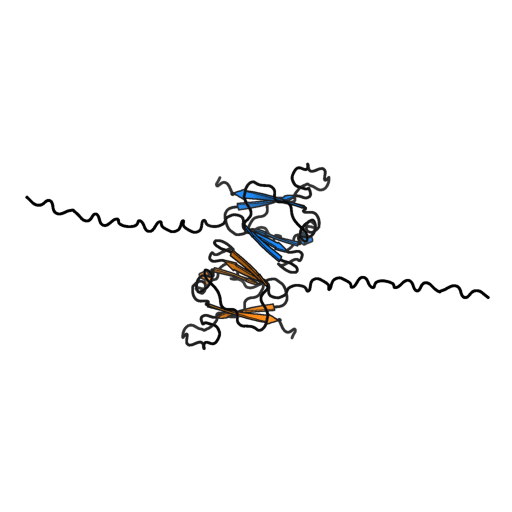 A O 1
ATOM 797 N N . TRP A 1 109 ? -0.944 19.203 -1.993 1 96.31 109 TRP A N 1
ATOM 798 C CA . TRP A 1 109 ? -0.766 19.031 -0.556 1 96.31 109 TRP A CA 1
ATOM 799 C C . TRP A 1 109 ? 0.445 18.156 -0.259 1 96.31 109 TRP A C 1
ATOM 801 O O . TRP A 1 109 ? 0.837 18 0.9 1 96.31 109 TRP A O 1
ATOM 811 N N . ASN A 1 110 ? 1.137 17.562 -1.274 1 98.25 110 ASN A N 1
ATOM 812 C CA . ASN A 1 110 ? 2.221 16.609 -1.095 1 98.25 110 ASN A CA 1
ATO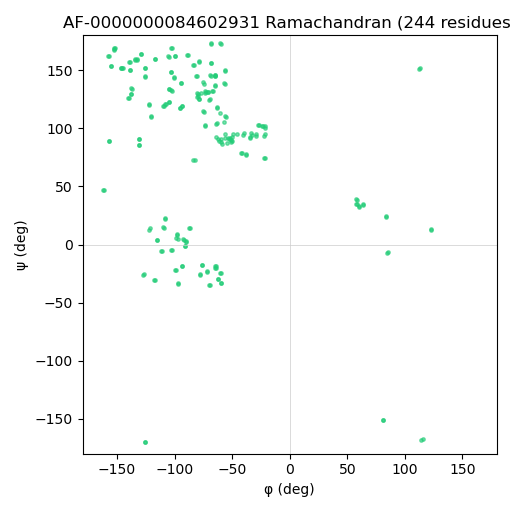M 813 C C . ASN A 1 110 ? 3.43 17.234 -0.416 1 98.25 110 ASN A C 1
ATOM 815 O O . ASN A 1 110 ? 4.219 16.547 0.23 1 98.25 110 ASN A O 1
ATOM 819 N N . THR A 1 111 ? 3.559 18.594 -0.451 1 97.56 111 THR A N 1
ATOM 820 C CA . THR A 1 111 ? 4.727 19.25 0.125 1 97.56 111 THR A CA 1
ATOM 821 C C . THR A 1 111 ? 4.355 20 1.398 1 97.56 111 THR A C 1
ATOM 823 O O . THR A 1 111 ? 5.125 20.844 1.881 1 97.56 111 THR A O 1
ATOM 826 N N . LEU A 1 112 ? 3.162 19.703 1.91 1 96 112 LEU A N 1
ATOM 827 C CA . LEU A 1 112 ? 2.689 20.547 2.998 1 96 112 LEU A CA 1
ATOM 828 C C . LEU A 1 112 ? 2.516 19.734 4.281 1 96 112 LEU A C 1
ATOM 830 O O . LEU A 1 112 ? 2.699 20.266 5.379 1 96 112 LEU A O 1
ATOM 834 N N . ILE A 1 113 ? 2.191 18.469 4.203 1 96.75 113 ILE A N 1
ATOM 835 C CA . ILE A 1 113 ? 1.736 17.703 5.367 1 96.75 113 ILE A CA 1
ATOM 836 C C . ILE A 1 113 ? 2.924 17.391 6.273 1 96.75 113 ILE A C 1
ATOM 838 O O . ILE A 1 113 ? 4.008 17.047 5.793 1 96.75 113 ILE A O 1
ATOM 842 N N . GLN A 1 114 ? 2.707 17.516 7.57 1 97.5 114 GLN A N 1
ATOM 843 C CA . GLN A 1 114 ? 3.779 17.359 8.547 1 97.5 114 GLN A CA 1
ATOM 844 C C . GLN A 1 114 ? 3.408 16.344 9.617 1 97.5 114 GLN A C 1
ATOM 846 O O . GLN A 1 114 ? 4.281 15.789 10.289 1 97.5 114 GLN A O 1
ATOM 851 N N . SER A 1 115 ? 2.16 16.156 9.859 1 97.88 115 SER A N 1
ATOM 852 C CA . SER A 1 115 ? 1.669 15.219 10.859 1 97.88 115 SER A CA 1
ATOM 853 C C . SER A 1 115 ? 0.281 14.703 10.5 1 97.88 115 SER A C 1
ATOM 855 O O . SER A 1 115 ? -0.331 15.172 9.539 1 97.88 115 SER A O 1
ATOM 857 N N . PHE A 1 116 ? -0.151 13.688 11.219 1 98.25 116 PHE A N 1
ATOM 858 C CA . PHE A 1 116 ? -1.512 13.195 11.039 1 98.25 116 PHE A CA 1
ATOM 859 C C . PHE A 1 116 ? -1.979 12.438 12.281 1 98.25 116 PHE A C 1
ATOM 861 O O . PHE A 1 116 ? -1.175 12.133 13.164 1 98.25 116 PHE A O 1
ATOM 868 N N . ASP A 1 117 ? -3.152 12.266 12.414 1 97.94 117 ASP A N 1
ATOM 869 C CA . ASP A 1 117 ? -3.752 11.344 13.375 1 97.94 117 ASP A CA 1
ATOM 870 C C . ASP A 1 117 ? -4.859 10.516 12.719 1 97.94 117 ASP A C 1
ATOM 872 O O . ASP A 1 117 ? -5.34 10.859 11.641 1 97.94 117 ASP A O 1
ATOM 876 N N . CYS A 1 118 ? -5.148 9.422 13.328 1 98.12 118 CYS A N 1
ATOM 877 C CA . CYS A 1 118 ? -6.184 8.531 12.812 1 98.12 118 CYS A CA 1
ATOM 878 C C . CYS A 1 118 ? -7.227 8.227 13.883 1 98.12 118 CYS A C 1
ATOM 880 O O . CYS A 1 118 ? -6.93 8.281 15.078 1 98.12 118 CYS A O 1
ATOM 882 N N . SER A 1 119 ? -8.461 7.949 13.398 1 97.94 119 SER A N 1
ATOM 883 C CA . SER A 1 119 ? -9.562 7.609 14.297 1 97.94 119 SER A CA 1
ATOM 884 C C . SER A 1 119 ? -10.508 6.605 13.648 1 97.94 119 SER A C 1
ATOM 886 O O . SER A 1 119 ? -10.609 6.539 12.422 1 97.94 119 SER A O 1
ATOM 888 N N . LEU A 1 120 ? -11.156 5.797 14.5 1 96.56 120 LEU A N 1
ATOM 889 C CA . LEU A 1 120 ? -12.172 4.883 14 1 96.56 120 LEU A CA 1
ATOM 890 C C . LEU A 1 120 ? -13.359 5.648 13.422 1 96.56 120 LEU A C 1
ATOM 892 O O . LEU A 1 120 ? -13.703 6.723 13.914 1 96.56 120 LEU A O 1
ATOM 896 N N . LYS A 1 121 ? -13.844 4.945 12.375 1 94.19 121 LYS A N 1
ATOM 897 C CA . LYS A 1 121 ? -15.109 5.492 11.898 1 94.19 121 LYS A CA 1
ATOM 898 C C . LYS A 1 121 ? -16.25 5.141 12.844 1 94.19 121 LYS A C 1
ATOM 900 O O . LYS A 1 121 ? -16.328 4.02 13.352 1 94.19 121 LYS A O 1
ATOM 905 N N . ARG A 1 122 ? -16.875 6.027 13.516 1 77.5 122 ARG A N 1
ATOM 906 C CA . ARG A 1 122 ? -17.984 5.766 14.43 1 77.5 122 ARG A CA 1
ATOM 907 C C . ARG A 1 122 ? -19.266 5.438 13.664 1 77.5 122 ARG A C 1
ATOM 909 O O . ARG A 1 122 ? -19.516 6.004 12.602 1 77.5 122 ARG A O 1
ATOM 916 N N . SER A 1 123 ? -19.688 4.195 13.555 1 60.19 123 SER A N 1
ATOM 917 C CA . SER A 1 123 ? -21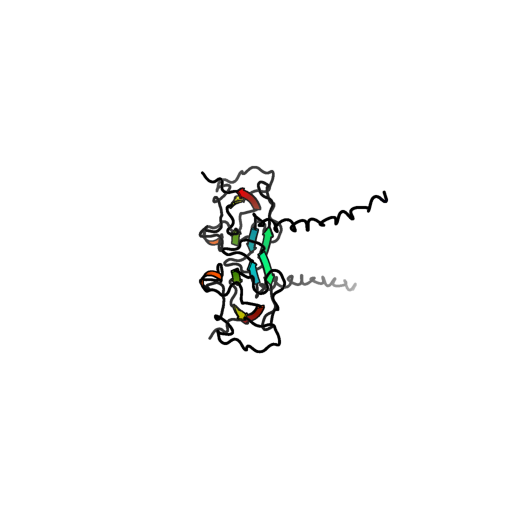.016 3.863 13.023 1 60.19 123 SER A CA 1
ATOM 918 C C . SER A 1 123 ? -22.062 4.844 13.523 1 60.19 123 SER A C 1
ATOM 920 O O . SER A 1 123 ? -22.172 5.098 14.719 1 60.19 123 SER A O 1
ATOM 922 N N . SER A 1 124 ? -22.328 5.848 12.703 1 42.44 124 SER A N 1
ATOM 923 C CA . SER A 1 124 ? -23.547 6.52 13.102 1 42.44 124 SER A CA 1
ATOM 924 C C . SER A 1 124 ? -24.719 5.535 13.188 1 42.44 124 SER A C 1
ATOM 926 O O . SER A 1 124 ? -24.75 4.547 12.445 1 42.44 124 SER A O 1
ATOM 928 N N . MET B 1 1 ? 62.656 35.125 -4.102 1 37.97 1 MET B N 1
ATOM 929 C CA . MET B 1 1 ? 61.344 34.906 -4.711 1 37.97 1 MET B CA 1
ATOM 930 C C . MET B 1 1 ? 60.594 33.75 -4.039 1 37.97 1 MET B C 1
ATOM 932 O O . MET B 1 1 ? 61 32.594 -4.164 1 37.97 1 MET B O 1
ATOM 936 N N . LYS B 1 2 ? 60 34.031 -2.811 1 43.91 2 LYS B N 1
ATOM 937 C CA . LYS B 1 2 ? 59.312 33.062 -1.968 1 43.91 2 LYS B CA 1
ATOM 938 C C . LYS B 1 2 ? 58.094 32.5 -2.662 1 43.91 2 LYS B C 1
ATOM 940 O O . LYS B 1 2 ? 57.281 33.25 -3.223 1 43.91 2 LYS B O 1
ATOM 945 N N . LEU B 1 3 ? 58.188 31.188 -3.18 1 42.25 3 LEU B N 1
ATOM 946 C CA . LEU B 1 3 ? 57.125 30.391 -3.814 1 42.25 3 LEU B CA 1
ATOM 947 C C . LEU B 1 3 ? 55.969 30.172 -2.865 1 42.25 3 LEU B C 1
ATOM 949 O O . LEU B 1 3 ? 56.125 29.625 -1.773 1 42.25 3 LEU B O 1
ATOM 953 N N . ALA B 1 4 ? 55 31.094 -2.922 1 50.59 4 ALA B N 1
ATOM 954 C CA . ALA B 1 4 ? 53.812 30.875 -2.1 1 50.59 4 ALA B CA 1
ATOM 955 C C . ALA B 1 4 ? 53.094 29.578 -2.469 1 50.59 4 ALA B C 1
ATOM 957 O O . ALA B 1 4 ? 53 29.234 -3.648 1 50.59 4 ALA B O 1
ATOM 958 N N . PRO B 1 5 ? 53.094 28.578 -1.517 1 49.19 5 PRO B N 1
ATOM 959 C CA . PRO B 1 5 ? 52.375 27.344 -1.812 1 49.19 5 PRO B CA 1
ATOM 960 C C . PRO B 1 5 ? 50.906 27.562 -2.168 1 49.19 5 PRO B C 1
ATOM 962 O O . PRO B 1 5 ? 50.281 28.469 -1.618 1 49.19 5 PRO B O 1
ATOM 965 N N . ALA B 1 6 ? 50.594 27.328 -3.461 1 50.56 6 ALA B N 1
ATOM 966 C CA . ALA B 1 6 ? 49.219 27.297 -3.918 1 50.56 6 ALA B CA 1
ATOM 967 C C . ALA B 1 6 ? 48.375 26.312 -3.109 1 50.56 6 ALA B C 1
ATOM 969 O O . ALA B 1 6 ? 48.719 25.125 -3.021 1 50.56 6 ALA B O 1
ATOM 970 N N . ALA B 1 7 ? 47.812 26.766 -2.002 1 47.84 7 ALA B N 1
ATOM 971 C CA . ALA B 1 7 ? 46.844 25.906 -1.311 1 47.84 7 ALA B CA 1
ATOM 972 C C . ALA B 1 7 ? 45.781 25.406 -2.271 1 47.84 7 ALA B C 1
ATOM 974 O O . ALA B 1 7 ? 45.062 26.188 -2.898 1 47.84 7 ALA B O 1
ATOM 975 N N . LEU B 1 8 ? 46.062 24.203 -2.924 1 41.84 8 LEU B N 1
ATOM 976 C CA . LEU B 1 8 ? 45.031 23.578 -3.729 1 41.84 8 LEU B CA 1
ATOM 977 C C . LEU B 1 8 ? 43.812 23.266 -2.873 1 41.84 8 LEU B C 1
ATOM 979 O O . LEU B 1 8 ? 43.906 22.562 -1.865 1 41.84 8 LEU B O 1
ATOM 983 N N . ALA B 1 9 ? 42.906 24.172 -2.734 1 41.56 9 ALA B N 1
ATOM 984 C CA . ALA B 1 9 ? 41.625 23.859 -2.125 1 41.56 9 ALA B CA 1
ATOM 985 C C . ALA B 1 9 ? 40.969 22.641 -2.777 1 41.56 9 ALA B C 1
ATOM 987 O O . ALA B 1 9 ? 40.781 22.609 -3.992 1 41.56 9 ALA B O 1
ATOM 988 N N . SER B 1 10 ? 41.219 21.422 -2.232 1 37.91 10 SER B N 1
ATOM 989 C CA . SER B 1 10 ? 40.5 20.25 -2.721 1 37.91 10 SER B CA 1
ATOM 990 C C . SER B 1 10 ? 39 20.453 -2.607 1 37.91 10 SER B C 1
ATOM 992 O O . SER B 1 10 ? 38.469 20.75 -1.527 1 37.91 10 SER B O 1
ATOM 994 N N . ALA B 1 11 ? 38.375 20.891 -3.652 1 38.53 11 ALA B N 1
ATOM 995 C CA . ALA B 1 11 ? 36.906 20.859 -3.67 1 38.53 11 ALA B CA 1
ATOM 996 C C . ALA B 1 11 ? 36.375 19.469 -3.346 1 38.53 11 ALA B C 1
ATOM 998 O O . ALA B 1 11 ? 36.781 18.484 -3.969 1 38.53 11 ALA B O 1
ATOM 999 N N . ALA B 1 12 ? 36.156 19.25 -2.123 1 39.66 12 ALA B N 1
ATOM 1000 C CA . ALA B 1 12 ? 35.469 18 -1.804 1 39.66 12 ALA B CA 1
ATOM 1001 C C . ALA B 1 12 ? 34.219 17.828 -2.68 1 39.66 12 ALA B C 1
ATOM 1003 O O . ALA B 1 12 ? 33.375 18.703 -2.744 1 39.66 12 ALA B O 1
ATOM 1004 N N . ALA B 1 13 ? 34.312 17.109 -3.807 1 39.72 13 ALA B N 1
ATOM 1005 C CA . ALA B 1 13 ? 33.125 16.672 -4.555 1 39.72 13 ALA B CA 1
ATOM 1006 C C . ALA B 1 13 ? 32.031 16.172 -3.611 1 39.72 13 ALA B C 1
ATOM 1008 O O . ALA B 1 13 ? 32.281 15.289 -2.785 1 39.72 13 ALA B O 1
ATOM 1009 N N . VAL B 1 14 ? 31.328 17.016 -3.016 1 35.31 14 VAL B N 1
ATOM 1010 C CA . VAL B 1 14 ? 30.156 16.453 -2.35 1 35.31 14 VAL B CA 1
ATOM 1011 C C . VAL B 1 14 ? 29.562 15.336 -3.203 1 35.31 14 VAL B C 1
ATOM 1013 O O . VAL B 1 14 ? 29.156 15.562 -4.344 1 35.31 14 VAL B O 1
ATOM 1016 N N . ALA B 1 15 ? 30.156 14.109 -3.207 1 33.75 15 ALA B N 1
ATOM 1017 C CA . ALA B 1 15 ? 29.469 12.992 -3.861 1 33.75 15 ALA B CA 1
ATOM 1018 C C . ALA B 1 15 ? 27.953 13.102 -3.699 1 33.75 15 ALA B C 1
ATOM 1020 O O . ALA B 1 15 ? 27.469 13.305 -2.59 1 33.75 15 ALA B O 1
ATOM 1021 N N . ALA B 1 16 ? 27.297 13.734 -4.648 1 34.28 16 ALA B N 1
ATOM 1022 C CA . ALA B 1 16 ? 25.828 13.672 -4.664 1 34.28 16 ALA B CA 1
ATOM 1023 C C . ALA B 1 16 ? 25.328 12.359 -4.059 1 34.28 16 ALA B C 1
ATOM 1025 O O . ALA B 1 16 ? 25.891 11.297 -4.328 1 34.28 16 ALA B O 1
ATOM 1026 N N . SER B 1 17 ? 25.016 12.352 -2.828 1 34.75 17 SER B N 1
ATOM 1027 C CA . SER B 1 17 ? 24.438 11.125 -2.285 1 34.75 17 SER B CA 1
ATOM 1028 C C . SER B 1 17 ? 23.719 10.328 -3.365 1 34.75 17 SER B C 1
ATOM 1030 O O . SER B 1 17 ? 23.094 10.898 -4.254 1 34.75 17 SER B O 1
ATOM 1032 N N . PRO B 1 18 ? 24.328 9.266 -3.871 1 35.25 18 PRO B N 1
ATOM 1033 C CA . PRO B 1 18 ? 23.609 8.539 -4.922 1 35.25 18 PRO B CA 1
ATOM 1034 C C . PRO B 1 18 ? 22.094 8.766 -4.859 1 35.25 18 PRO B C 1
ATOM 1036 O O . PRO B 1 18 ? 21.516 8.797 -3.771 1 35.25 18 PRO B O 1
ATOM 1039 N N . ALA B 1 19 ? 21.516 9.562 -5.656 1 37.28 19 ALA B N 1
ATOM 1040 C CA . ALA B 1 19 ? 20.078 9.75 -5.812 1 37.28 19 ALA B CA 1
ATOM 1041 C C . ALA B 1 19 ? 19.297 8.531 -5.324 1 37.28 19 ALA B C 1
ATOM 1043 O O . ALA B 1 19 ? 19.641 7.395 -5.68 1 37.28 19 ALA B O 1
ATOM 1044 N N . ALA B 1 20 ? 18.844 8.438 -4.16 1 40.22 20 ALA B N 1
ATOM 1045 C CA . ALA B 1 20 ? 18.047 7.336 -3.619 1 40.22 20 ALA B CA 1
ATOM 1046 C C . ALA B 1 20 ? 17.375 6.547 -4.738 1 40.22 20 ALA B C 1
ATOM 1048 O O . ALA B 1 20 ? 16.609 7.105 -5.527 1 40.22 20 ALA B O 1
ATOM 1049 N N . LYS B 1 21 ? 18.047 5.773 -5.461 1 43.62 21 LYS B N 1
ATOM 1050 C CA . LYS B 1 21 ? 17.547 4.879 -6.496 1 43.62 21 LYS B CA 1
ATOM 1051 C C . LYS B 1 21 ? 16.062 4.57 -6.281 1 43.62 21 LYS B C 1
ATOM 1053 O O . LYS B 1 21 ? 15.648 4.262 -5.16 1 43.62 21 LYS B O 1
ATOM 1058 N N . ARG B 1 22 ? 15.234 5.25 -7.016 1 53.16 22 ARG B N 1
ATOM 1059 C CA . ARG B 1 22 ? 13.812 4.938 -7.078 1 53.16 22 ARG B CA 1
ATOM 1060 C C . ARG B 1 22 ? 13.57 3.441 -6.914 1 53.16 22 ARG B C 1
ATOM 1062 O O . ARG B 1 22 ? 14.141 2.631 -7.648 1 53.16 22 ARG B O 1
ATOM 1069 N N . ALA B 1 23 ? 13.305 2.943 -5.699 1 76.5 23 ALA B N 1
ATOM 1070 C CA . ALA B 1 23 ? 13.203 1.536 -5.324 1 76.5 23 ALA B CA 1
ATOM 1071 C C . ALA B 1 23 ? 12.078 0.841 -6.078 1 76.5 23 ALA B C 1
ATOM 1073 O O . ALA B 1 23 ? 10.898 1.073 -5.801 1 76.5 23 ALA B O 1
ATOM 1074 N N . VAL B 1 24 ? 12.375 0.259 -7.32 1 91.69 24 VAL B N 1
ATOM 1075 C CA . VAL B 1 24 ? 11.477 -0.555 -8.125 1 91.69 24 VAL B CA 1
ATOM 1076 C C . VAL B 1 24 ? 11.312 -1.934 -7.492 1 91.69 24 VAL B C 1
ATOM 1078 O O . VAL B 1 24 ? 12.281 -2.516 -7 1 91.69 24 VAL B O 1
ATOM 1081 N N . GLY B 1 25 ? 9.984 -2.283 -7.391 1 97.5 25 GLY B N 1
ATOM 1082 C CA . GLY B 1 25 ? 9.75 -3.625 -6.879 1 97.5 25 GLY B CA 1
ATOM 1083 C C . GLY B 1 25 ? 8.891 -3.645 -5.629 1 97.5 25 GLY B C 1
ATOM 1084 O O . GLY B 1 25 ? 8.789 -4.672 -4.953 1 97.5 25 GLY B O 1
ATOM 1085 N N . GLY B 1 26 ? 8.273 -2.51 -5.336 1 97.94 26 GLY B N 1
ATOM 1086 C CA . GLY B 1 26 ? 7.449 -2.436 -4.141 1 97.94 26 GLY B CA 1
ATOM 1087 C C . GLY B 1 26 ? 6.137 -3.184 -4.27 1 97.94 26 GLY B C 1
ATOM 1088 O O . GLY B 1 26 ? 5.441 -3.057 -5.277 1 97.94 26 GLY B O 1
ATOM 1089 N N . VAL B 1 27 ? 5.832 -4.004 -3.252 1 98.69 27 VAL B N 1
ATOM 1090 C CA . VAL B 1 27 ? 4.594 -4.777 -3.211 1 98.69 27 VAL B CA 1
ATOM 1091 C C . VAL B 1 27 ? 4.008 -4.742 -1.801 1 98.69 27 VAL B C 1
ATOM 1093 O O . VAL B 1 27 ? 4.73 -4.926 -0.817 1 98.69 27 VAL B O 1
ATOM 1096 N N . LEU B 1 28 ? 2.744 -4.406 -1.743 1 98.62 28 LEU B N 1
ATOM 1097 C CA . LEU B 1 28 ? 1.982 -4.539 -0.505 1 98.62 28 LEU B CA 1
ATOM 1098 C C . LEU B 1 28 ? 1.216 -5.859 -0.479 1 98.62 28 LEU B C 1
ATOM 1100 O O . LEU B 1 28 ? 0.39 -6.117 -1.356 1 98.62 28 LEU B O 1
ATOM 1104 N N . LEU B 1 29 ? 1.542 -6.699 0.474 1 98.69 29 LEU B N 1
ATOM 1105 C CA . LEU B 1 29 ? 0.825 -7.949 0.719 1 98.69 29 LEU B CA 1
ATOM 1106 C C . LEU B 1 29 ? -0.057 -7.832 1.958 1 98.69 29 LEU B C 1
ATOM 1108 O O . LEU B 1 29 ? 0.38 -7.32 2.99 1 98.69 29 LEU B O 1
ATOM 1112 N N . CYS B 1 30 ? -1.303 -8.297 1.839 1 98.25 30 CYS B N 1
ATOM 1113 C CA . CYS B 1 30 ? -2.184 -8.359 3 1 98.25 30 CYS B CA 1
ATOM 1114 C C . CYS B 1 30 ? -2.984 -9.656 3.002 1 98.25 30 CYS B C 1
ATOM 1116 O O . CYS B 1 30 ? -3.361 -10.164 1.942 1 98.25 30 CYS B O 1
ATOM 1118 N N . THR B 1 31 ? -3.336 -10.156 4.168 1 98 31 THR B N 1
ATOM 1119 C CA . THR B 1 31 ? -4.125 -11.375 4.289 1 98 31 THR B CA 1
ATOM 1120 C C . THR B 1 31 ? -5.598 -11.102 4.008 1 98 31 THR B C 1
ATOM 1122 O O . THR B 1 31 ? -6.332 -11.992 3.582 1 98 31 THR B O 1
ATOM 1125 N N . GLY B 1 32 ? -6.059 -9.883 4.227 1 97.69 32 GLY B N 1
ATOM 1126 C CA . GLY B 1 32 ? -7.438 -9.508 3.951 1 97.69 32 GLY B CA 1
ATOM 1127 C C . GLY B 1 32 ? -7.59 -8.664 2.703 1 97.69 32 GLY B C 1
ATOM 1128 O O . GLY B 1 32 ? -6.609 -8.125 2.189 1 97.69 32 GLY B O 1
ATOM 1129 N N . PRO B 1 33 ? -8.805 -8.625 2.217 1 98.31 33 PRO B N 1
ATOM 1130 C CA . PRO B 1 33 ? -9.078 -7.727 1.094 1 98.31 33 PRO B CA 1
ATOM 1131 C C . PRO B 1 33 ? -9 -6.25 1.488 1 98.31 33 PRO B C 1
ATOM 1133 O O . PRO B 1 33 ? -9.07 -5.922 2.676 1 98.31 33 PRO B O 1
ATOM 1136 N N . ASN B 1 34 ? -8.75 -5.367 0.509 1 98 34 ASN B N 1
ATOM 1137 C CA . ASN B 1 34 ? -8.742 -3.924 0.708 1 98 34 ASN B CA 1
ATOM 1138 C C . ASN B 1 34 ? -7.734 -3.512 1.777 1 98 34 ASN B C 1
ATOM 1140 O O . ASN B 1 34 ? -8.023 -2.645 2.605 1 98 34 ASN B O 1
ATOM 1144 N N . SER B 1 35 ? -6.645 -4.199 1.714 1 97.75 35 SER B N 1
ATOM 1145 C CA . SER B 1 35 ? -5.52 -3.891 2.592 1 97.75 35 SER B CA 1
ATOM 1146 C C . SER B 1 35 ? -5.887 -4.109 4.055 1 97.75 35 SER B C 1
ATOM 1148 O O . SER B 1 35 ? -5.5 -3.32 4.922 1 97.75 35 SER B O 1
ATOM 1150 N N . THR B 1 36 ? -6.719 -5.105 4.332 1 97.44 36 THR B N 1
ATOM 1151 C CA . THR B 1 36 ? -7.059 -5.406 5.719 1 97.44 36 THR B CA 1
ATOM 1152 C C . THR B 1 36 ? -6.301 -6.641 6.203 1 97.44 36 THR B C 1
ATOM 1154 O O . THR B 1 36 ? -5.684 -7.348 5.406 1 97.44 36 THR B O 1
ATOM 1157 N N . GLY B 1 37 ? -6.371 -6.855 7.512 1 96.44 37 GLY B N 1
ATOM 1158 C CA . GLY B 1 37 ? -5.613 -7.953 8.094 1 96.44 37 GLY B CA 1
ATOM 1159 C C . GLY B 1 37 ? -4.152 -7.613 8.328 1 96.44 37 GLY B C 1
ATOM 1160 O O . GLY B 1 37 ? -3.824 -6.484 8.695 1 96.44 37 GLY B O 1
ATOM 1161 N N . LEU B 1 38 ? -3.291 -8.586 8.281 1 95.88 38 LEU B N 1
ATOM 1162 C CA . LEU B 1 38 ? -1.855 -8.336 8.367 1 95.88 38 LEU B CA 1
ATOM 1163 C C . LEU B 1 38 ? -1.305 -7.879 7.02 1 95.88 38 LEU B C 1
ATOM 1165 O O . LEU B 1 38 ? -1.584 -8.492 5.988 1 95.88 38 LEU B O 1
ATOM 1169 N N . CYS B 1 39 ? -0.636 -6.797 7.055 1 97.19 39 CYS B N 1
ATOM 1170 C CA . CYS B 1 39 ? -0.089 -6.246 5.82 1 97.19 39 CYS B CA 1
ATOM 1171 C C . CYS B 1 39 ? 1.41 -6.008 5.949 1 97.19 39 CYS B C 1
ATOM 1173 O O . CYS B 1 39 ? 1.896 -5.645 7.02 1 97.19 39 CYS B O 1
ATOM 1175 N N . GLU B 1 40 ? 2.146 -6.211 4.879 1 96.94 40 GLU B N 1
ATOM 1176 C CA . GLU B 1 40 ? 3.574 -5.926 4.777 1 96.94 40 GLU B CA 1
ATOM 1177 C C . GLU B 1 40 ? 3.922 -5.34 3.41 1 96.94 40 GLU B C 1
ATOM 1179 O O . GLU B 1 40 ? 3.51 -5.875 2.377 1 96.94 40 GLU B O 1
ATOM 1184 N N . HIS B 1 41 ? 4.559 -4.223 3.395 1 97.44 41 HIS B N 1
ATOM 1185 C CA . HIS B 1 41 ? 5.125 -3.654 2.178 1 97.44 41 HIS B CA 1
ATOM 1186 C C . HIS B 1 41 ? 6.637 -3.869 2.121 1 97.44 41 HIS B C 1
ATOM 1188 O O . HIS B 1 41 ? 7.34 -3.613 3.102 1 97.44 41 HIS B O 1
ATOM 1194 N N . GLN B 1 42 ? 7.145 -4.328 1.001 1 97 42 GLN B N 1
ATOM 1195 C CA . GLN B 1 42 ? 8.578 -4.523 0.786 1 97 42 GLN B CA 1
ATOM 1196 C C . GLN B 1 42 ? 8.953 -4.238 -0.664 1 97 42 GLN B C 1
ATOM 1198 O O . GLN B 1 42 ? 8.117 -4.328 -1.562 1 97 42 GLN B O 1
ATOM 1203 N N . VAL B 1 43 ? 10.203 -3.834 -0.767 1 97 43 VAL B N 1
ATOM 1204 C CA . VAL B 1 43 ? 10.781 -3.738 -2.104 1 97 43 VAL B CA 1
ATOM 1205 C C . VAL B 1 43 ? 11.508 -5.035 -2.443 1 97 43 VAL B C 1
ATOM 1207 O O . VAL B 1 43 ? 12.477 -5.402 -1.773 1 97 43 VAL B O 1
ATOM 1210 N N . TYR B 1 44 ? 11.07 -5.707 -3.502 1 97.19 44 TYR B N 1
ATOM 1211 C CA . TYR B 1 44 ? 11.633 -6.996 -3.883 1 97.19 44 TYR B CA 1
ATOM 1212 C C . TYR B 1 44 ? 12.57 -6.852 -5.074 1 97.19 44 TYR B C 1
ATOM 1214 O O . TYR B 1 44 ? 12.352 -6.012 -5.949 1 97.19 44 TYR B O 1
ATOM 1222 N N . ALA B 1 45 ? 13.562 -7.746 -5.039 1 96.19 45 ALA B N 1
ATOM 1223 C CA . ALA B 1 45 ? 14.438 -7.812 -6.203 1 96.19 45 ALA B CA 1
ATOM 1224 C C . ALA B 1 45 ? 13.672 -8.273 -7.441 1 96.19 45 ALA B C 1
ATOM 1226 O O . ALA B 1 45 ? 12.836 -9.172 -7.359 1 96.19 45 ALA B O 1
ATOM 1227 N N . LEU B 1 46 ? 14.07 -7.723 -8.57 1 96.75 46 LEU B N 1
ATOM 1228 C CA . LEU B 1 46 ? 13.469 -8.125 -9.836 1 96.75 46 LEU B CA 1
ATOM 1229 C C . LEU B 1 46 ? 14.148 -9.383 -10.375 1 96.75 46 LEU B C 1
ATOM 1231 O O . LEU B 1 46 ? 15.266 -9.703 -9.984 1 96.75 46 LEU B O 1
ATOM 1235 N N . ASP B 1 47 ? 13.398 -10.109 -11.18 1 96.94 47 ASP B N 1
ATOM 1236 C CA . ASP B 1 47 ? 13.867 -11.273 -11.922 1 96.94 47 ASP B CA 1
ATOM 1237 C C . ASP B 1 47 ? 14.375 -12.359 -10.969 1 96.94 47 ASP B C 1
ATOM 1239 O O . ASP B 1 47 ? 15.391 -13.008 -11.242 1 96.94 47 ASP B O 1
ATOM 1243 N N . ARG B 1 48 ? 13.758 -12.375 -9.867 1 97.5 48 ARG B N 1
ATOM 1244 C CA . ARG B 1 48 ? 14 -13.406 -8.859 1 97.5 48 ARG B CA 1
ATOM 1245 C C . ARG B 1 48 ? 12.688 -13.898 -8.258 1 97.5 48 ARG B C 1
ATOM 1247 O O . ARG B 1 48 ? 11.797 -13.102 -7.961 1 97.5 48 ARG B O 1
ATOM 1254 N N . CYS B 1 49 ? 12.641 -15.242 -8.195 1 98 49 CYS B N 1
ATOM 1255 C CA . CYS B 1 49 ? 11.469 -15.812 -7.551 1 98 49 CYS B CA 1
ATOM 1256 C C . CYS B 1 49 ? 11.445 -15.477 -6.062 1 98 49 CYS B C 1
ATOM 1258 O O . CYS B 1 49 ? 12.445 -15.648 -5.367 1 98 49 CYS B O 1
ATOM 1260 N N . GLN B 1 50 ? 10.281 -15.023 -5.625 1 98.62 50 GLN B N 1
ATOM 1261 C CA . GLN B 1 50 ? 10.055 -14.734 -4.211 1 98.62 50 GLN B CA 1
ATOM 1262 C C . GLN B 1 50 ? 9.102 -15.75 -3.588 1 98.62 50 GLN B C 1
ATOM 1264 O O . GLN B 1 50 ? 7.949 -15.875 -4.016 1 98.62 50 GLN B O 1
ATOM 1269 N N . GLN B 1 51 ? 9.633 -16.438 -2.588 1 98.56 51 GLN B N 1
ATOM 1270 C CA . GLN B 1 51 ? 8.758 -17.328 -1.832 1 98.56 51 GLN B CA 1
ATOM 1271 C C . GLN B 1 51 ? 7.91 -16.547 -0.835 1 98.56 51 GLN B C 1
ATOM 1273 O O . GLN B 1 51 ? 8.438 -15.789 -0.022 1 98.56 51 GLN B O 1
ATOM 1278 N N . LEU B 1 52 ? 6.551 -16.766 -0.952 1 98.5 52 LEU B N 1
ATOM 1279 C CA . LEU B 1 52 ? 5.727 -16.109 0.055 1 98.5 52 LEU B CA 1
ATOM 1280 C C . LEU B 1 52 ? 5.91 -16.766 1.42 1 98.5 52 LEU B C 1
ATOM 1282 O O . LEU B 1 52 ? 5.777 -17.984 1.551 1 98.5 52 LEU B O 1
ATOM 1286 N N . PRO B 1 53 ? 6.148 -15.938 2.424 1 97.62 53 PRO B N 1
ATOM 1287 C CA . PRO B 1 53 ? 6.219 -16.469 3.787 1 97.62 53 PRO B CA 1
ATOM 1288 C C . PRO B 1 53 ? 4.855 -16.516 4.477 1 97.62 53 PRO B C 1
ATOM 1290 O O . PRO B 1 53 ? 3.896 -15.906 3.992 1 97.62 53 PRO B O 1
ATOM 1293 N N . PRO B 1 54 ? 4.895 -17.359 5.594 1 96 54 PRO B N 1
ATOM 1294 C CA . PRO B 1 54 ? 3.75 -17.031 6.453 1 96 54 PRO B CA 1
ATOM 1295 C C . PRO B 1 54 ? 3.713 -15.562 6.859 1 96 54 PRO B C 1
ATOM 1297 O O . PRO B 1 54 ? 4.766 -14.938 7.047 1 96 54 PRO B O 1
ATOM 1300 N N . PRO B 1 55 ? 2.547 -15.078 7.043 1 97.06 55 PRO B N 1
ATOM 1301 C CA . PRO B 1 55 ? 1.203 -15.641 6.898 1 97.06 55 PRO B CA 1
ATOM 1302 C C . PRO B 1 55 ? 0.648 -15.492 5.484 1 97.06 55 PRO B C 1
ATOM 1304 O O . PRO B 1 55 ? -0.522 -15.797 5.242 1 97.06 55 PRO B O 1
ATOM 1307 N N . PHE B 1 56 ? 1.47 -15.156 4.484 1 98.31 56 PHE B N 1
ATOM 1308 C CA . PHE B 1 56 ? 0.964 -14.75 3.178 1 98.31 56 PHE B CA 1
ATOM 1309 C C . PHE B 1 56 ? 0.889 -15.945 2.234 1 98.31 56 PHE B C 1
ATOM 1311 O O . PHE B 1 56 ? 0.19 -15.898 1.22 1 98.31 56 PHE B O 1
ATOM 1318 N N . ARG B 1 57 ? 1.599 -17.016 2.533 1 98.5 57 ARG B N 1
ATOM 1319 C CA . ARG B 1 57 ? 1.553 -18.188 1.673 1 98.5 57 ARG B CA 1
ATOM 1320 C C . ARG B 1 57 ? 0.15 -18.797 1.638 1 98.5 57 ARG B C 1
ATOM 1322 O O . ARG B 1 57 ? -0.389 -19.188 2.674 1 98.5 57 ARG B O 1
ATOM 1329 N N . ARG B 1 58 ? -0.463 -18.828 0.485 1 97.69 58 ARG B N 1
ATOM 1330 C CA . ARG B 1 58 ? -1.823 -19.312 0.284 1 97.69 58 ARG B CA 1
ATOM 1331 C C . ARG B 1 58 ? -2.814 -18.547 1.149 1 97.69 58 ARG B C 1
ATOM 1333 O O . ARG B 1 58 ? -3.771 -19.125 1.671 1 97.69 58 ARG B O 1
ATOM 1340 N N . ASN B 1 59 ? -2.58 -17.312 1.353 1 98.44 59 ASN B N 1
ATOM 1341 C CA . ASN B 1 59 ? -3.369 -16.453 2.227 1 98.44 59 ASN B CA 1
ATOM 1342 C C . ASN B 1 59 ? -3.139 -14.977 1.919 1 98.44 59 ASN B C 1
ATOM 1344 O O . ASN B 1 59 ? -2.848 -14.188 2.82 1 98.44 59 ASN B O 1
ATOM 1348 N N . THR B 1 60 ? -3.176 -14.625 0.655 1 98.5 60 THR B N 1
ATOM 1349 C CA . THR B 1 60 ? -2.98 -13.25 0.215 1 98.5 60 THR B CA 1
ATOM 1350 C C . THR B 1 60 ? -4.207 -12.742 -0.539 1 98.5 60 THR B C 1
ATOM 1352 O O . THR B 1 60 ? -4.477 -13.18 -1.659 1 98.5 60 THR B O 1
ATOM 1355 N N . SER B 1 61 ? -4.93 -11.828 0.06 1 98.69 61 SER B N 1
ATOM 1356 C CA . SER B 1 61 ? -6.113 -11.258 -0.582 1 98.69 61 SER B CA 1
ATOM 1357 C C . SER B 1 61 ? -5.793 -9.938 -1.263 1 98.69 61 SER B C 1
ATOM 1359 O O . SER B 1 61 ? -6.434 -9.57 -2.25 1 98.69 61 SER B O 1
ATOM 1361 N N . THR B 1 62 ? -4.875 -9.188 -0.675 1 98.75 62 THR B N 1
ATOM 1362 C CA . THR B 1 62 ? -4.348 -7.98 -1.306 1 98.75 62 THR B CA 1
ATOM 1363 C C . THR B 1 62 ? -2.939 -8.227 -1.844 1 98.75 62 THR B C 1
ATOM 1365 O O . THR B 1 62 ? -2.062 -8.695 -1.114 1 98.75 62 THR B O 1
ATOM 1368 N N . PHE B 1 63 ? -2.721 -8.023 -3.094 1 98.81 63 PHE B N 1
ATOM 1369 C CA . PHE B 1 63 ? -1.447 -8.047 -3.803 1 98.81 63 PHE B CA 1
ATOM 1370 C C . PHE B 1 63 ? -1.288 -6.805 -4.668 1 98.81 63 PHE B C 1
ATOM 1372 O O . PHE B 1 63 ? -1.664 -6.809 -5.844 1 98.81 63 PHE B O 1
ATOM 1379 N N . ALA B 1 64 ? -0.783 -5.711 -4.02 1 98.81 64 ALA B N 1
ATOM 1380 C CA . ALA B 1 64 ? -0.76 -4.406 -4.684 1 98.81 64 ALA B CA 1
ATOM 1381 C C . ALA B 1 64 ? 0.662 -4.016 -5.074 1 98.81 64 ALA B C 1
ATOM 1383 O O . ALA B 1 64 ? 1.521 -3.828 -4.207 1 98.81 64 ALA B O 1
ATOM 1384 N N . VAL B 1 65 ? 0.866 -3.816 -6.328 1 98.62 65 VAL B N 1
ATOM 1385 C CA . VAL B 1 65 ? 2.162 -3.48 -6.91 1 98.62 65 VAL B CA 1
ATOM 1386 C C . VAL B 1 65 ? 2.291 -1.965 -7.043 1 98.62 65 VAL B C 1
ATOM 1388 O O . VAL B 1 65 ? 1.346 -1.287 -7.449 1 98.62 65 VAL B O 1
ATOM 1391 N N . ASP B 1 66 ? 3.488 -1.486 -6.727 1 98.06 66 ASP B N 1
ATOM 1392 C CA . ASP B 1 66 ? 3.734 -0.05 -6.797 1 98.06 66 ASP B CA 1
ATOM 1393 C C . ASP B 1 66 ? 3.711 0.441 -8.242 1 98.06 66 ASP B C 1
ATOM 1395 O O . ASP B 1 66 ? 3.695 -0.363 -9.18 1 98.06 66 ASP B O 1
ATOM 1399 N N . GLY B 1 67 ? 3.789 1.759 -8.375 1 97.5 67 GLY B N 1
ATOM 1400 C CA . GLY B 1 67 ? 3.412 2.377 -9.633 1 97.5 67 GLY B CA 1
ATOM 1401 C C . GLY B 1 67 ? 4.574 2.531 -10.594 1 97.5 67 GLY B C 1
ATOM 1402 O O . GLY B 1 67 ? 4.406 3.037 -11.703 1 97.5 67 GLY B O 1
ATOM 1403 N N . GLU B 1 68 ? 5.773 2.117 -10.156 1 96.69 68 GLU B N 1
ATOM 1404 C CA . GLU B 1 68 ? 6.863 2.123 -11.133 1 96.69 68 GLU B CA 1
ATOM 1405 C C . GLU B 1 68 ? 6.555 1.212 -12.312 1 96.69 68 GLU B C 1
ATOM 1407 O O . GLU B 1 68 ? 5.551 0.495 -12.305 1 96.69 68 GLU B O 1
ATOM 1412 N N . ASP B 1 69 ? 7.426 1.253 -13.312 1 96.06 69 ASP B N 1
ATOM 1413 C CA . ASP B 1 69 ? 7.172 0.529 -14.555 1 96.06 69 ASP B CA 1
ATOM 1414 C C . ASP B 1 69 ? 7.598 -0.933 -14.438 1 96.06 69 ASP B C 1
ATOM 1416 O O . ASP B 1 69 ? 8.578 -1.351 -15.055 1 96.06 69 ASP B O 1
ATOM 1420 N N . PHE B 1 70 ? 6.77 -1.692 -13.664 1 97.69 70 PHE B N 1
ATOM 1421 C CA . PHE B 1 70 ? 7.051 -3.115 -13.516 1 97.69 70 PHE B CA 1
ATOM 1422 C C . PHE B 1 70 ? 5.77 -3.891 -13.227 1 97.69 70 PHE B C 1
ATOM 1424 O O . PHE B 1 70 ? 4.699 -3.297 -13.07 1 97.69 70 PHE B O 1
ATOM 1431 N N . PHE B 1 71 ? 5.848 -5.203 -13.305 1 98.5 71 PHE B N 1
ATOM 1432 C CA . PHE B 1 71 ? 4.75 -6.109 -12.984 1 98.5 71 PHE B CA 1
ATOM 1433 C C . PHE B 1 71 ? 5.258 -7.328 -12.219 1 98.5 71 PHE B C 1
ATOM 1435 O O . PHE B 1 71 ? 6.457 -7.613 -12.227 1 98.5 71 PHE B O 1
ATOM 1442 N N . CYS B 1 72 ? 4.367 -7.957 -11.492 1 98.5 72 CYS B N 1
ATOM 1443 C CA . CYS B 1 72 ? 4.656 -9.219 -10.82 1 98.5 72 CYS B CA 1
ATOM 1444 C C . CYS B 1 72 ? 3.773 -10.336 -11.352 1 98.5 72 CYS B C 1
ATOM 1446 O O . CYS B 1 72 ? 2.729 -10.078 -11.953 1 98.5 72 CYS B O 1
ATOM 1448 N N . PHE B 1 73 ? 4.246 -11.531 -11.117 1 97.69 73 PHE B N 1
ATOM 1449 C CA . PHE B 1 73 ? 3.578 -12.727 -11.625 1 97.69 73 PHE B CA 1
ATOM 1450 C C . PHE B 1 73 ? 3.393 -13.758 -10.523 1 97.69 73 PHE B C 1
ATOM 1452 O O . PHE B 1 73 ? 4.215 -14.656 -10.359 1 97.69 73 PHE B O 1
ATOM 1459 N N . PRO B 1 74 ? 2.246 -13.68 -9.836 1 98 74 PRO B N 1
ATOM 1460 C CA . PRO B 1 74 ? 1.989 -14.664 -8.781 1 98 74 PRO B CA 1
ATOM 1461 C C . PRO B 1 74 ? 1.759 -16.062 -9.32 1 98 74 PRO B C 1
ATOM 1463 O O . PRO B 1 74 ? 1.155 -16.234 -10.383 1 98 74 PRO B O 1
ATOM 1466 N N . ARG B 1 75 ? 2.213 -17.016 -8.562 1 96.44 75 ARG B N 1
ATOM 1467 C CA . ARG B 1 75 ? 2.115 -18.422 -8.953 1 96.44 75 ARG B CA 1
ATOM 1468 C C . ARG B 1 75 ? 1.58 -19.281 -7.809 1 96.44 75 ARG B C 1
ATOM 1470 O O . ARG B 1 75 ? 1.717 -18.906 -6.637 1 96.44 75 ARG B O 1
ATOM 1477 N N . VAL B 1 76 ? 1.051 -20.453 -8.203 1 95.81 76 VAL B N 1
ATOM 1478 C CA . VAL B 1 76 ? 0.409 -21.312 -7.219 1 95.81 76 VAL B CA 1
ATOM 1479 C C . VAL B 1 76 ? 1.388 -22.391 -6.766 1 95.81 76 VAL B C 1
ATOM 1481 O O . VAL B 1 76 ? 0.999 -23.359 -6.09 1 95.81 76 VAL B O 1
ATOM 1484 N N . TYR B 1 77 ? 2.572 -22.344 -7.105 1 94.88 77 TYR B N 1
ATOM 1485 C CA . TYR B 1 77 ? 3.594 -23.312 -6.727 1 94.88 77 TYR B CA 1
ATOM 1486 C C . TYR B 1 77 ? 4.82 -22.609 -6.156 1 94.88 77 TYR B C 1
ATOM 1488 O O . TYR B 1 77 ? 5.004 -21.406 -6.344 1 94.88 77 TYR B O 1
ATOM 1496 N N . ASP B 1 78 ? 5.688 -23.391 -5.465 1 96.19 78 ASP B N 1
ATOM 1497 C CA . ASP B 1 78 ? 6.863 -22.844 -4.789 1 96.19 78 ASP B CA 1
ATOM 1498 C C . ASP B 1 78 ? 7.992 -22.578 -5.777 1 96.19 78 ASP B C 1
ATOM 1500 O O . ASP B 1 78 ? 8.047 -23.188 -6.852 1 96.19 78 ASP B O 1
ATOM 1504 N N . CYS B 1 79 ? 8.805 -21.734 -5.332 1 97.31 79 CYS B N 1
ATOM 1505 C CA . CYS B 1 79 ? 9.992 -21.5 -6.141 1 97.31 79 CYS B CA 1
ATOM 1506 C C . CYS B 1 79 ? 10.766 -22.781 -6.383 1 97.31 79 CYS B C 1
ATOM 1508 O O . CYS B 1 79 ? 10.891 -23.609 -5.477 1 97.31 79 CYS B O 1
ATOM 1510 N N . GLY B 1 80 ? 11.242 -22.953 -7.578 1 94.62 80 GLY B N 1
ATOM 1511 C CA . GLY B 1 80 ? 12.023 -24.125 -7.934 1 94.62 80 GLY B CA 1
ATOM 1512 C C . GLY B 1 80 ? 11.164 -25.312 -8.328 1 94.62 80 GLY B C 1
ATOM 1513 O O . GLY B 1 80 ? 11.68 -26.359 -8.742 1 94.62 80 GLY B O 1
ATOM 1514 N N . GLN B 1 81 ? 9.844 -25.125 -8.141 1 93.44 81 GLN B N 1
ATOM 1515 C CA . GLN B 1 81 ? 8.945 -26.203 -8.531 1 93.44 81 GLN B CA 1
ATOM 1516 C C . GLN B 1 81 ? 8.312 -25.922 -9.898 1 93.44 81 GLN B C 1
ATOM 1518 O O . GLN B 1 81 ? 8.422 -24.812 -10.422 1 93.44 81 GLN B O 1
ATOM 1523 N N . ILE B 1 82 ? 7.801 -26.969 -10.469 1 86.94 82 ILE B N 1
ATOM 1524 C CA . ILE B 1 82 ? 7.09 -26.844 -11.734 1 86.94 82 ILE B CA 1
ATOM 1525 C C . ILE B 1 82 ? 5.582 -26.859 -11.484 1 86.94 82 ILE B C 1
ATOM 1527 O O . ILE B 1 82 ? 5.098 -27.594 -10.625 1 86.94 82 ILE B O 1
ATOM 1531 N N . CYS B 1 83 ? 4.984 -26.078 -12.258 1 87.62 83 CYS B N 1
ATOM 1532 C CA . CYS B 1 83 ? 3.533 -26.062 -12.125 1 87.62 83 CYS B CA 1
ATOM 1533 C C . CYS B 1 83 ? 2.918 -27.359 -12.617 1 87.62 83 CYS B C 1
ATOM 1535 O O . CYS B 1 83 ? 3.184 -27.797 -13.734 1 87.62 83 CYS B O 1
ATOM 1537 N N . THR B 1 84 ? 2.156 -27.969 -11.781 1 83 84 THR B N 1
ATOM 1538 C CA . THR B 1 84 ? 1.431 -29.188 -12.148 1 83 84 THR B CA 1
ATOM 1539 C C . THR B 1 84 ? -0.071 -29 -11.953 1 83 84 THR B C 1
ATOM 1541 O O . THR B 1 84 ? -0.84 -29.953 -12.039 1 83 84 THR B O 1
ATOM 1544 N N . SER B 1 85 ? -0.416 -27.719 -11.766 1 75.12 85 SER B N 1
ATOM 1545 C CA . SER B 1 85 ? -1.813 -27.453 -11.445 1 75.12 85 SER B CA 1
ATOM 1546 C C . SER B 1 85 ? -2.684 -27.484 -12.695 1 75.12 85 SER B C 1
ATOM 1548 O O . SER B 1 85 ? -2.395 -26.781 -13.672 1 75.12 85 SER B O 1
ATOM 1550 N N . PRO B 1 86 ? -3.773 -28.234 -12.641 1 75.06 86 PRO B N 1
ATOM 1551 C CA . PRO B 1 86 ? -4.68 -28.266 -13.789 1 75.06 86 PRO B CA 1
ATOM 1552 C C . PRO B 1 86 ? -5.461 -26.969 -13.961 1 75.06 86 PRO B C 1
ATOM 1554 O O . PRO B 1 86 ? -5.973 -26.688 -15.047 1 75.06 86 PRO B O 1
ATOM 1557 N N . THR B 1 87 ? -5.629 -26.203 -12.891 1 71.06 87 THR B N 1
ATOM 1558 C CA . THR B 1 87 ? -6.484 -25.016 -12.906 1 71.06 87 THR B CA 1
ATOM 1559 C C . THR B 1 87 ? -5.688 -23.781 -13.305 1 71.06 87 THR B C 1
ATOM 1561 O O . THR B 1 87 ? -6.25 -22.688 -13.445 1 71.06 87 THR B O 1
ATOM 1564 N N . GLY B 1 88 ? -4.445 -23.953 -13.617 1 83.62 88 GLY B N 1
ATOM 1565 C CA . GLY B 1 88 ? -3.615 -22.828 -14.023 1 83.62 88 GLY B CA 1
ATOM 1566 C C . GLY B 1 88 ? -2.518 -22.5 -13.023 1 83.62 88 GLY B C 1
ATOM 1567 O O . GLY B 1 88 ? -2.635 -22.828 -11.836 1 83.62 88 GLY B O 1
ATOM 1568 N N . CYS B 1 89 ? -1.55 -22.016 -13.484 1 92.62 89 CYS B N 1
ATOM 1569 C CA . CYS B 1 89 ? -0.35 -21.797 -12.68 1 92.62 89 CYS B CA 1
ATOM 1570 C C . CYS B 1 89 ? -0.263 -20.359 -12.195 1 92.62 89 CYS B C 1
ATOM 1572 O O . CYS B 1 89 ? 0.498 -20.047 -11.281 1 92.62 89 CYS B O 1
ATOM 1574 N N . THR B 1 90 ? -0.942 -19.578 -12.914 1 94.25 90 THR B N 1
ATOM 1575 C CA . THR B 1 90 ? -1.008 -18.141 -12.625 1 94.25 90 THR B CA 1
ATOM 1576 C C . THR B 1 90 ? -2.287 -17.531 -13.195 1 94.25 90 THR B C 1
ATOM 1578 O O . THR B 1 90 ? -2.902 -18.094 -14.102 1 94.25 90 THR B O 1
ATOM 1581 N N . PHE B 1 91 ? -2.727 -16.469 -12.594 1 94.5 91 PHE B N 1
ATOM 1582 C CA . PHE B 1 91 ? -3.857 -15.742 -13.164 1 94.5 91 PHE B CA 1
ATOM 1583 C C . PHE B 1 91 ? -3.381 -14.562 -13.992 1 94.5 91 PHE B C 1
ATOM 1585 O O . PHE B 1 91 ? -4.195 -13.789 -14.508 1 94.5 91 PHE B O 1
ATOM 1592 N N . GLY B 1 92 ? -2.035 -14.414 -14.156 1 95.25 92 GLY B N 1
ATOM 1593 C CA . GLY B 1 92 ? -1.492 -13.391 -15.039 1 95.25 92 GLY B CA 1
ATOM 1594 C C . GLY B 1 92 ? -0.688 -12.336 -14.297 1 95.25 92 GLY B C 1
ATOM 1595 O O . GLY B 1 92 ? -0.357 -12.508 -13.125 1 95.25 92 GLY B O 1
ATOM 1596 N N . GLN B 1 93 ? -0.408 -11.281 -15.008 1 96.94 93 GLN B N 1
ATOM 1597 C CA . GLN B 1 93 ? 0.437 -10.203 -14.5 1 96.94 93 GLN B CA 1
ATOM 1598 C C . GLN B 1 93 ? -0.359 -9.266 -13.602 1 96.94 93 GLN B C 1
ATOM 1600 O O . GLN B 1 93 ? -1.525 -8.977 -13.875 1 96.94 93 GLN B O 1
ATOM 1605 N N . VAL B 1 94 ? 0.327 -8.789 -12.602 1 98.56 94 VAL B N 1
ATOM 1606 C CA . VAL B 1 94 ? -0.224 -7.77 -11.719 1 98.56 94 VAL B CA 1
ATOM 1607 C C . VAL B 1 94 ? 0.677 -6.535 -11.727 1 98.56 94 VAL B C 1
ATOM 1609 O O . VAL B 1 94 ? 1.876 -6.633 -11.453 1 98.56 94 VAL B O 1
ATOM 1612 N N . ASP B 1 95 ? 0.118 -5.422 -12.117 1 98.31 95 ASP B N 1
ATOM 1613 C CA . ASP B 1 95 ? 0.812 -4.141 -11.984 1 98.31 95 ASP B CA 1
ATOM 1614 C C . ASP B 1 95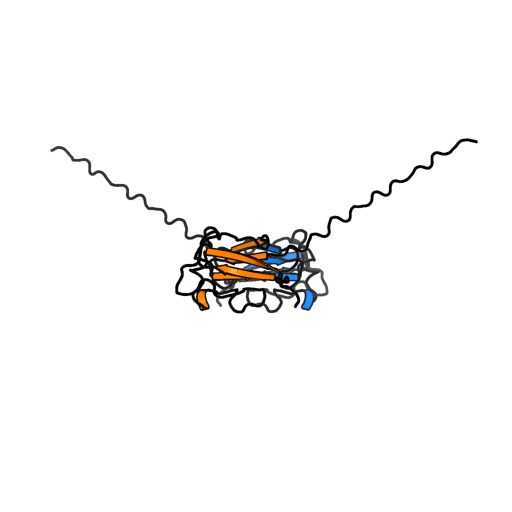 ? -0.034 -3.135 -11.211 1 98.31 95 ASP B C 1
ATOM 1616 O O . ASP B 1 95 ? -1.023 -3.506 -10.578 1 98.31 95 ASP B O 1
ATOM 1620 N N . PHE B 1 96 ? 0.384 -1.906 -11.211 1 98.19 96 PHE B N 1
ATOM 1621 C CA . PHE B 1 96 ? -0.284 -0.902 -10.391 1 98.19 96 PHE B CA 1
ATOM 1622 C C . PHE B 1 96 ? -1.751 -0.772 -10.781 1 98.19 96 PHE B C 1
ATOM 1624 O O . PHE B 1 96 ? -2.611 -0.553 -9.922 1 98.19 96 PHE B O 1
ATOM 1631 N N . GLY B 1 97 ? -2.035 -0.938 -11.945 1 97.62 97 GLY B N 1
ATOM 1632 C CA . GLY B 1 97 ? -3.381 -0.705 -12.445 1 97.62 97 GLY B CA 1
ATOM 1633 C C . GLY B 1 97 ? -4.246 -1.95 -12.43 1 97.62 97 GLY B C 1
ATOM 1634 O O . GLY B 1 97 ? -5.41 -1.907 -12.836 1 97.62 97 GLY B O 1
ATOM 1635 N N . TYR B 1 98 ? -3.828 -3.018 -11.953 1 98.31 98 TYR B N 1
ATOM 1636 C CA . TYR B 1 98 ? -4.582 -4.266 -12 1 98.31 98 TYR B CA 1
ATOM 1637 C C . TYR B 1 98 ? -5.859 -4.164 -11.18 1 98.31 98 TYR B C 1
ATOM 1639 O O . TYR B 1 98 ? -5.828 -3.766 -10.016 1 98.31 98 TYR B O 1
ATOM 1647 N N . GLU B 1 99 ? -6.91 -4.645 -11.688 1 97.56 99 GLU B N 1
ATOM 1648 C CA . GLU B 1 99 ? -8.25 -4.402 -11.156 1 97.56 99 GLU B CA 1
ATOM 1649 C C . GLU B 1 99 ? -8.445 -5.102 -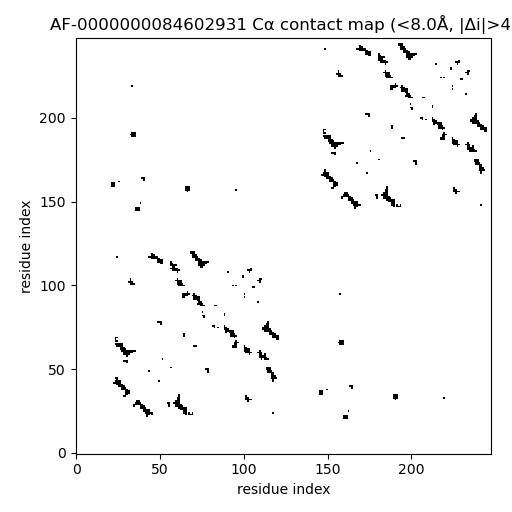9.82 1 97.56 99 GLU B C 1
ATOM 1651 O O . GLU B 1 99 ? -9.109 -4.562 -8.922 1 97.56 99 GLU B O 1
ATOM 1656 N N . HIS B 1 100 ? -7.879 -6.234 -9.648 1 98.44 100 HIS B N 1
ATOM 1657 C CA . HIS B 1 100 ? -8.188 -7.02 -8.453 1 98.44 100 HIS B CA 1
ATOM 1658 C C . HIS B 1 100 ? -7.012 -7.027 -7.48 1 98.44 100 HIS B C 1
ATOM 1660 O O . HIS B 1 100 ? -6.918 -7.906 -6.621 1 98.44 100 HIS B O 1
ATOM 1666 N N . LYS B 1 101 ? -6.145 -6.051 -7.574 1 98.06 101 LYS B N 1
ATOM 1667 C CA . LYS B 1 101 ? -4.945 -6.043 -6.738 1 98.06 101 LYS B CA 1
ATOM 1668 C C . LYS B 1 101 ? -5.309 -5.926 -5.258 1 98.06 101 LYS B C 1
ATOM 1670 O O . LYS B 1 101 ? -4.535 -6.328 -4.391 1 98.06 101 LYS B O 1
ATOM 1675 N N . TYR B 1 102 ? -6.586 -5.453 -4.914 1 98.56 102 TYR B N 1
ATOM 1676 C CA . TYR B 1 102 ? -6.957 -5.277 -3.516 1 98.56 102 TYR B CA 1
ATOM 1677 C C . TYR B 1 102 ? -7.855 -6.418 -3.041 1 98.56 102 TYR B C 1
ATOM 1679 O O . TYR B 1 102 ? -8.211 -6.484 -1.862 1 98.56 102 TYR B O 1
ATOM 1687 N N . ASP B 1 103 ? -8.219 -7.301 -3.977 1 98.69 103 ASP B N 1
ATOM 1688 C CA . ASP B 1 103 ? -9.07 -8.422 -3.574 1 98.69 103 ASP B CA 1
ATOM 1689 C C . ASP B 1 103 ? -8.938 -9.586 -4.547 1 98.69 103 ASP B C 1
ATOM 1691 O O . ASP B 1 103 ? -9.797 -9.781 -5.41 1 98.69 103 ASP B O 1
ATOM 1695 N N . LEU B 1 104 ? -7.973 -10.477 -4.266 1 98.44 104 LEU B N 1
ATOM 1696 C CA . LEU B 1 104 ? -7.766 -11.656 -5.102 1 98.44 104 LEU B CA 1
ATOM 1697 C C . LEU B 1 104 ? -8.828 -12.711 -4.824 1 98.44 104 LEU B C 1
ATOM 1699 O O . LEU B 1 104 ? -9 -13.648 -5.609 1 98.44 104 LEU B O 1
ATOM 1703 N N . GLY B 1 105 ? -9.492 -12.586 -3.697 1 98.19 105 GLY B N 1
ATOM 1704 C CA . GLY B 1 105 ? -10.594 -13.484 -3.414 1 98.19 105 GLY B CA 1
ATOM 1705 C C . GLY B 1 105 ? -11.734 -13.367 -4.41 1 98.19 105 GLY B C 1
ATOM 1706 O O . GLY B 1 105 ? -12.484 -14.32 -4.625 1 98.19 105 GLY B O 1
ATOM 1707 N N . ALA B 1 106 ? -11.867 -12.219 -4.934 1 98.06 106 ALA B N 1
ATOM 1708 C CA . ALA B 1 106 ? -12.922 -11.977 -5.914 1 98.06 106 ALA B CA 1
ATOM 1709 C C . ALA B 1 106 ? -12.766 -12.891 -7.129 1 98.06 106 ALA B C 1
ATOM 1711 O O . ALA B 1 106 ? -13.734 -13.188 -7.824 1 98.06 106 ALA B O 1
ATOM 1712 N N . ILE B 1 107 ? -11.562 -13.367 -7.406 1 96.44 107 ILE B N 1
ATOM 1713 C CA . ILE B 1 107 ? -11.32 -14.258 -8.539 1 96.44 107 ILE B CA 1
ATOM 1714 C C . ILE B 1 107 ? -10.875 -15.625 -8.031 1 96.44 107 ILE B C 1
ATOM 1716 O O . ILE B 1 107 ? -10.383 -16.453 -8.797 1 96.44 107 ILE B O 1
ATOM 1720 N N . GLY B 1 108 ? -10.859 -15.781 -6.762 1 96.19 108 GLY B N 1
ATOM 1721 C CA . GLY B 1 108 ? -10.633 -17.094 -6.164 1 96.19 108 GLY B CA 1
ATOM 1722 C C . GLY B 1 108 ? -9.164 -17.453 -6.051 1 96.19 108 GLY B C 1
ATOM 1723 O O . GLY B 1 108 ? -8.812 -18.625 -5.977 1 96.19 108 GLY B O 1
ATOM 1724 N N . TRP B 1 109 ? -8.289 -16.516 -6.008 1 96.31 109 TRP B N 1
ATOM 1725 C CA . TRP B 1 109 ? -6.867 -16.828 -6.07 1 96.31 109 TRP B CA 1
ATOM 1726 C C . TRP B 1 109 ? -6.184 -16.531 -4.742 1 96.31 109 TRP B C 1
ATOM 1728 O O . TRP B 1 109 ? -5.008 -16.844 -4.551 1 96.31 109 TRP B O 1
ATOM 1738 N N . ASN B 1 110 ? -6.883 -15.93 -3.738 1 98.25 110 ASN B N 1
ATOM 1739 C CA . ASN B 1 110 ? -6.297 -15.477 -2.484 1 98.25 110 ASN B CA 1
ATOM 1740 C C . ASN B 1 110 ? -5.754 -16.641 -1.66 1 98.25 110 ASN B C 1
ATOM 1742 O O . ASN B 1 110 ? -4.848 -16.453 -0.844 1 98.25 110 ASN B O 1
ATOM 1746 N N . THR B 1 111 ? -6.211 -17.906 -1.919 1 97.56 111 THR B N 1
ATOM 1747 C CA . THR B 1 111 ? -5.773 -19.047 -1.117 1 97.56 111 THR B CA 1
ATOM 1748 C C . THR B 1 111 ? -4.867 -19.953 -1.93 1 97.56 111 THR B C 1
ATOM 1750 O O . THR B 1 111 ? -4.617 -21.109 -1.537 1 97.56 111 THR B O 1
ATOM 1753 N N . LEU B 1 112 ? -4.398 -19.422 -3.055 1 96 112 LEU B N 1
ATOM 1754 C CA . LEU B 1 112 ? -3.705 -20.344 -3.953 1 96 112 LEU B CA 1
ATOM 1755 C C . LEU B 1 112 ? -2.248 -19.922 -4.137 1 96 112 LEU B C 1
ATOM 1757 O O . LEU B 1 112 ? -1.374 -20.766 -4.32 1 96 112 LEU B O 1
ATOM 1761 N N . ILE B 1 113 ? -1.929 -18.656 -4.074 1 96.62 113 ILE B N 1
ATOM 1762 C CA . ILE B 1 113 ? -0.631 -18.156 -4.52 1 96.62 113 ILE B CA 1
ATOM 1763 C C . ILE B 1 113 ? 0.438 -18.516 -3.492 1 96.62 113 ILE B C 1
ATOM 1765 O O . ILE B 1 113 ? 0.202 -18.422 -2.285 1 96.62 113 ILE B O 1
ATOM 1769 N N . GLN B 1 114 ? 1.594 -18.906 -3.973 1 97.44 114 GLN B N 1
ATOM 1770 C CA . GLN B 1 114 ? 2.666 -19.391 -3.113 1 97.44 114 GLN B CA 1
ATOM 1771 C C . GLN B 1 114 ? 3.973 -18.656 -3.385 1 97.44 114 GLN B C 1
ATOM 1773 O O . GLN B 1 114 ? 4.867 -18.641 -2.539 1 97.44 114 GLN B O 1
ATOM 1778 N N . SER B 1 115 ? 4.145 -18.156 -4.543 1 97.88 115 SER B N 1
ATOM 1779 C CA . SER B 1 115 ? 5.348 -17.422 -4.934 1 97.88 115 SER B CA 1
ATOM 1780 C C . SER B 1 115 ? 5.043 -16.406 -6.02 1 97.88 115 SER B C 1
ATOM 1782 O O . SER B 1 115 ? 3.928 -16.344 -6.539 1 97.88 115 SER B O 1
ATOM 1784 N N . PHE B 1 116 ? 6.008 -15.555 -6.273 1 98.25 116 PHE B N 1
ATOM 1785 C CA . PHE B 1 116 ? 5.879 -14.609 -7.379 1 98.25 116 PHE B CA 1
ATOM 1786 C C . PHE B 1 116 ? 7.246 -14.133 -7.844 1 98.25 116 PHE B C 1
ATOM 1788 O O . PHE B 1 116 ? 8.25 -14.359 -7.168 1 98.25 116 PHE B O 1
ATOM 1795 N N . ASP B 1 117 ? 7.324 -13.617 -8.922 1 97.94 117 ASP B N 1
ATOM 1796 C CA . ASP B 1 117 ? 8.469 -12.859 -9.414 1 97.94 117 ASP B CA 1
ATOM 1797 C C . ASP B 1 117 ? 8.023 -11.562 -10.086 1 97.94 117 ASP B C 1
ATOM 1799 O O . ASP B 1 117 ? 6.852 -11.406 -10.422 1 97.94 117 ASP B O 1
ATOM 1803 N N . CYS B 1 118 ? 8.922 -10.664 -10.172 1 98.12 118 CYS B N 1
ATOM 1804 C CA . CYS B 1 118 ? 8.633 -9.375 -10.789 1 98.12 118 CYS B CA 1
ATOM 1805 C C . CYS B 1 118 ? 9.633 -9.062 -11.898 1 98.12 118 CYS B C 1
ATOM 1807 O O . CYS B 1 118 ? 10.766 -9.555 -11.867 1 98.12 118 CYS B O 1
ATOM 1809 N N . SER B 1 119 ? 9.164 -8.266 -12.883 1 97.88 119 SER B N 1
ATOM 1810 C CA . SER B 1 119 ? 10.008 -7.852 -13.992 1 97.88 119 SER B CA 1
ATOM 1811 C C . SER B 1 119 ? 9.648 -6.445 -14.469 1 97.88 119 SER B C 1
ATOM 1813 O O . SER B 1 119 ? 8.516 -6.004 -14.305 1 97.88 119 SER B O 1
ATOM 1815 N N . LEU B 1 120 ? 10.648 -5.754 -15.023 1 96.5 120 LEU B N 1
ATOM 1816 C CA . LEU B 1 120 ? 10.391 -4.453 -15.625 1 96.5 120 LEU B CA 1
ATOM 1817 C C . LEU B 1 120 ? 9.484 -4.594 -16.844 1 96.5 120 LEU B C 1
ATOM 1819 O O . LEU B 1 120 ? 9.562 -5.59 -17.578 1 96.5 120 LEU B O 1
ATOM 1823 N N . LYS B 1 121 ? 8.68 -3.484 -16.906 1 94.19 121 LYS B N 1
ATOM 1824 C CA . LYS B 1 121 ? 7.93 -3.43 -18.156 1 94.19 121 LYS B CA 1
ATOM 1825 C C . LYS B 1 121 ? 8.82 -3.008 -19.312 1 94.19 121 LYS B C 1
ATOM 1827 O O . LYS B 1 121 ? 9.664 -2.121 -19.172 1 94.19 121 LYS B O 1
ATOM 1832 N N . ARG B 1 122 ? 9.094 -3.779 -20.281 1 78 122 ARG B N 1
ATOM 1833 C CA . ARG B 1 122 ? 9.922 -3.441 -21.438 1 78 122 ARG B CA 1
ATOM 1834 C C . ARG B 1 122 ? 9.188 -2.51 -22.391 1 78 122 ARG B C 1
ATOM 1836 O O . ARG B 1 122 ? 7.977 -2.645 -22.594 1 78 122 ARG B O 1
ATOM 1843 N N . SER B 1 123 ? 9.438 -1.216 -22.438 1 60.28 123 SER B N 1
ATOM 1844 C CA . SER B 1 123 ? 8.914 -0.333 -23.469 1 60.28 123 SER B CA 1
ATOM 1845 C C . SER B 1 123 ? 8.961 -1.003 -24.844 1 60.28 123 SER B C 1
ATOM 1847 O O . SER B 1 123 ? 10.008 -1.516 -25.25 1 60.28 123 SER B O 1
ATOM 1849 N N . SER B 1 124 ? 7.844 -1.609 -25.172 1 42.44 124 SER B N 1
ATOM 1850 C CA . SER B 1 124 ? 7.883 -1.914 -26.609 1 42.44 124 SER B CA 1
ATOM 1851 C C . SER B 1 124 ? 8.156 -0.661 -27.438 1 42.44 124 SER B C 1
ATOM 1853 O O . SER B 1 124 ? 7.762 0.441 -27.047 1 42.44 124 SER B O 1
#

Nearest PDB structures (foldseek):
  5z6e-assembly1_A  TM=7.577E-01  e=3.331E-03  Neurospora crassa OR74A
  1yhp-assembly1_A  TM=6.909E-01  e=1.130E-02  Dictyostelium discoideum
  5z6e-assembly1_A  TM=7.576E-01  e=4.252E-03  Neurospora crassa OR74A
  1yhp-assembly1_A  TM=6.867E-01  e=1.925E-02  Dictyostelium discoideum

Sequence (248 aa):
MKLAPAALASAAAVAASPAAKRAVGGVLLCTGPNSTGLCEHQVYALDRCQQLPPPFRRNTSTFAVDGEDFFCFPRVYDCGQICTSPTGCTFGQVDFGYEHKYDLGAIGWNTLIQSFDCSLKRSSMKLAPAALASAAAVAASPAAKRAVGGVLLCTGPNSTGLCEHQVYALDRCQQLPPPFRRNTSTFAVDGEDFFCFPRVYDCGQICTSPTGCTFGQVDFGYEHKYDLGAIGWNTLIQSFDCSLKRSS

Foldseek 3Di:
DPPDPPPPPPPPPPPPPPPPPPQAAWKWWALDFQSDHDIDIDRDDAPDKFFDDPPQALRTFAIAHDAAQKKKWFFQDGPPDDDPDPVDGTPDIDHRPDDRNRGCVVVPCSRRTGMMHMDGDPDD/DDPDPPPPPPPPPPPPPPPPPPQAAWKWWALDFQSDHDIDIDRDDAPDKFFDDPPQALRTFAIAHDAAQKWKWFFQDGPPDDDPDPVDGTPDIDHRPDDRNRGCVVVPCSRGTGMMHMDGDPDD

Radius of gyration: 24.81 Å; Cα contacts (8 Å, |Δi|>4): 533; chains: 2; bounding box: 85×83×77 Å

Organism: Ustilaginoidea virens (NCBI:txid1159556)

Secondary structure (DSSP, 8-state):
-------------------------EEEEESSGGG-SSEEEEEPPTTS-EEPPTTTTT--SEEEE-SSSEEE--BSS-TTPPP--TT-S----B-TT-TTTT-GGGGT-TTT--EE-EEE----/-------------------------EEEEESSGGG-SSEEEEEPPTTS-EEPPTTTTT--SEEEE-SSSEEE--BSS-TTPPP--TT-S----B-TT-TTTT-GGGGT-TTT--EE-EEE----

Solvent-accessible surface area (backbone atoms only — not comparable to full-atom values): 13772 Å² total; per-residue (Å²): 135,85,79,72,79,77,78,74,76,75,73,73,71,72,68,67,67,75,70,78,67,67,60,66,48,34,35,36,40,10,48,22,52,44,53,18,45,62,69,52,59,47,73,40,69,65,78,38,76,40,68,46,48,87,78,40,42,38,27,32,11,9,57,39,36,28,49,48,73,38,35,32,41,47,20,54,42,49,72,96,58,75,76,81,53,89,88,50,46,52,93,52,76,39,31,52,79,38,88,47,26,40,33,26,54,81,77,67,42,15,63,43,34,27,16,30,33,29,44,70,57,73,82,125,134,85,78,73,78,76,77,74,77,75,74,74,72,72,69,67,66,75,69,76,67,67,59,64,48,33,35,37,41,11,48,22,50,45,52,18,43,60,68,51,61,48,72,41,70,65,80,38,77,40,68,47,48,88,78,39,42,38,24,32,11,9,58,38,34,27,47,50,73,38,33,32,40,48,18,54,42,51,71,95,57,76,76,79,54,89,89,49,46,52,94,52,77,40,31,53,79,40,88,47,25,39,32,27,54,83,78,67,44,14,64,44,34,26,18,30,34,28,43,71,57,74,81,124